Protein AF-A0AAW0BJR1-F1 (afdb_monomer_lite)

Foldseek 3Di:
DDDDDDDDDDDPDDDDPDDDPDPPPDPDDDPPVLVVVLVVQLVQCPLPVLLNLLSVLLVLLSVLLVVAPPCSVLSVVLSVLSSVLSVVLCVLPVDPVPQDPQLSVLSNQLSVLSVVVSVVSVVVRPDDDPVCVVCVVVVVVVSVVSSVSNVVSSVSNVVSSVVVVVVVVVVVVVVVVVVVVVVVVVD

Radius of gyration: 23.3 Å; chains: 1; bounding box: 54×54×77 Å

InterPro domains:
  IPR036537 Adaptor protein Cbl, N-terminal domain superfamily [G3DSA:1.20.930.20] (47-161)
  IPR059179 MLKL-like, MCAfunc domain [cd21037] (52-171)

pLDDT: mean 74.56, std 18.79, range [32.12, 93.38]

Structure (mmCIF, N/CA/C/O backbone):
data_AF-A0AAW0BJR1-F1
#
_entry.id   AF-A0AAW0BJR1-F1
#
loop_
_atom_site.group_PDB
_atom_site.id
_atom_site.type_symbol
_atom_site.label_atom_id
_atom_site.label_alt_id
_atom_site.label_comp_id
_atom_site.label_asym_id
_atom_site.label_entity_id
_atom_site.label_seq_id
_atom_site.pdbx_PDB_ins_code
_atom_site.Cartn_x
_atom_site.Cartn_y
_atom_site.Cartn_z
_atom_site.occupancy
_atom_site.B_iso_or_equiv
_atom_site.auth_seq_id
_atom_site.auth_comp_id
_atom_site.auth_asym_id
_atom_site.auth_atom_id
_atom_site.pdbx_PDB_model_num
ATOM 1 N N . ARG A 1 1 ? 3.677 -44.009 29.846 1.00 37.78 1 ARG A N 1
ATOM 2 C CA . ARG A 1 1 ? 4.486 -42.839 29.413 1.00 37.78 1 ARG A CA 1
ATOM 3 C C . ARG A 1 1 ? 4.242 -42.644 27.917 1.00 37.78 1 ARG A C 1
ATOM 5 O O . ARG A 1 1 ? 4.191 -43.660 27.237 1.00 37.78 1 ARG A O 1
ATOM 12 N N . PRO A 1 2 ? 3.932 -41.414 27.472 1.00 38.09 2 PRO A N 1
ATOM 13 C CA . PRO A 1 2 ? 3.056 -41.124 26.322 1.00 38.09 2 PRO A CA 1
ATOM 14 C C . PRO A 1 2 ? 3.773 -41.379 24.982 1.00 38.09 2 PRO A C 1
ATOM 16 O O . PRO A 1 2 ? 4.989 -41.242 24.936 1.00 38.09 2 PRO A O 1
ATOM 19 N N . LEU A 1 3 ? 3.162 -41.865 23.893 1.00 43.06 3 LEU A N 1
ATOM 20 C CA . LEU A 1 3 ? 1.843 -41.648 23.260 1.00 43.06 3 LEU A CA 1
ATOM 21 C C . LEU A 1 3 ? 1.788 -40.350 22.434 1.00 43.06 3 LEU A C 1
ATOM 23 O O . LEU A 1 3 ? 1.258 -39.340 22.881 1.00 43.06 3 LEU A O 1
ATOM 27 N N . PHE A 1 4 ? 2.309 -40.417 21.205 1.00 34.00 4 PHE A N 1
ATOM 28 C CA . PHE A 1 4 ? 1.942 -39.510 20.115 1.00 34.00 4 PHE A CA 1
ATOM 29 C C . PHE A 1 4 ? 1.353 -40.335 18.961 1.00 34.00 4 PHE A C 1
ATOM 31 O O . PHE A 1 4 ? 2.092 -41.060 18.293 1.00 34.00 4 PHE A O 1
ATOM 38 N N . PRO A 1 5 ? 0.030 -40.281 18.736 1.00 41.94 5 PRO A N 1
ATOM 39 C CA . PRO A 1 5 ? -0.590 -40.887 17.568 1.00 41.94 5 PRO A CA 1
ATOM 40 C C . PRO A 1 5 ? -0.385 -40.008 16.326 1.00 41.94 5 PRO A C 1
ATOM 42 O O . PRO A 1 5 ? -0.609 -38.799 16.342 1.00 41.94 5 PRO A O 1
ATOM 45 N N . THR A 1 6 ? 0.012 -40.644 15.225 1.00 47.06 6 THR A N 1
ATOM 46 C CA . THR A 1 6 ? 0.078 -40.063 13.883 1.00 47.06 6 THR A CA 1
ATOM 47 C C . THR A 1 6 ? -1.333 -39.813 13.348 1.00 47.06 6 THR A C 1
ATOM 49 O O . THR A 1 6 ? -2.043 -40.734 12.940 1.00 47.06 6 THR A O 1
ATOM 52 N N . ALA A 1 7 ? -1.763 -38.552 13.329 1.00 37.00 7 ALA A N 1
ATOM 53 C CA . ALA A 1 7 ? -3.015 -38.170 12.687 1.00 37.00 7 ALA A CA 1
ATOM 54 C C . ALA A 1 7 ? -2.824 -38.099 11.161 1.00 37.00 7 ALA A C 1
ATOM 56 O O . ALA A 1 7 ? -2.207 -37.177 10.631 1.00 37.00 7 ALA A O 1
ATOM 57 N N . LYS A 1 8 ? -3.367 -39.091 10.446 1.00 38.12 8 LYS A N 1
ATOM 58 C CA . LYS A 1 8 ? -3.521 -39.072 8.985 1.00 38.12 8 LYS A CA 1
ATOM 59 C C . LYS A 1 8 ? -4.637 -38.092 8.613 1.00 38.12 8 LYS A C 1
ATOM 61 O O . LYS A 1 8 ? -5.807 -38.371 8.865 1.00 38.12 8 LYS A O 1
ATOM 66 N N . ILE A 1 9 ? -4.293 -36.974 7.981 1.00 34.22 9 ILE A N 1
ATOM 67 C CA . ILE A 1 9 ? -5.278 -36.046 7.415 1.00 34.22 9 ILE A CA 1
ATOM 68 C C . ILE A 1 9 ? -5.735 -36.609 6.061 1.00 34.22 9 ILE A C 1
ATOM 70 O O . ILE A 1 9 ? -4.981 -36.625 5.092 1.00 34.22 9 ILE A O 1
ATOM 74 N N . LYS A 1 10 ? -6.976 -37.107 5.996 1.00 35.72 10 LYS A N 1
ATOM 75 C CA . LYS A 1 10 ? -7.659 -37.424 4.733 1.00 35.72 10 LYS A CA 1
ATOM 76 C C . LYS A 1 10 ? -8.103 -36.114 4.079 1.00 35.72 10 LYS A C 1
ATOM 78 O O . LYS A 1 10 ? -9.076 -35.510 4.523 1.00 35.72 10 LYS A O 1
ATOM 83 N N . LEU A 1 11 ? -7.428 -35.701 3.009 1.00 32.38 11 LEU A N 1
ATOM 84 C CA . LEU A 1 11 ? -7.925 -34.656 2.113 1.00 32.38 11 LEU A CA 1
ATOM 85 C C . LEU A 1 11 ? -9.056 -35.247 1.263 1.00 32.38 11 LEU A C 1
ATOM 87 O O . LEU A 1 11 ? -8.823 -36.060 0.372 1.00 32.38 11 LEU A O 1
ATOM 91 N N . LYS A 1 12 ? -10.298 -34.875 1.578 1.00 33.12 12 LYS A N 1
ATOM 92 C CA . LYS A 1 12 ? -11.452 -35.110 0.708 1.00 33.12 12 LYS A CA 1
ATOM 93 C C . LYS A 1 12 ? -11.613 -33.870 -0.167 1.00 33.12 12 LYS A C 1
ATOM 95 O O . LYS A 1 12 ? -12.183 -32.871 0.259 1.00 33.12 12 LYS A O 1
ATOM 100 N N . THR A 1 13 ? -11.056 -33.924 -1.370 1.00 35.62 13 THR A N 1
ATOM 101 C CA . THR A 1 13 ? -11.212 -32.877 -2.379 1.00 35.62 13 THR A CA 1
ATOM 102 C C . THR A 1 13 ? -12.542 -33.090 -3.091 1.00 35.62 13 THR A C 1
ATOM 104 O O . THR A 1 13 ? -12.676 -33.979 -3.925 1.00 35.62 13 THR A O 1
ATOM 107 N N . THR A 1 14 ? -13.542 -32.281 -2.761 1.00 34.69 14 THR A N 1
ATOM 108 C CA . THR A 1 14 ? -14.699 -32.056 -3.634 1.00 34.69 14 THR A CA 1
ATOM 109 C C . THR A 1 14 ? -14.693 -30.581 -3.998 1.00 34.69 14 THR A C 1
ATOM 111 O O . THR A 1 14 ? -15.110 -29.741 -3.202 1.00 34.69 14 THR A O 1
ATOM 114 N N . LEU A 1 15 ? -14.133 -30.275 -5.173 1.00 34.03 15 LEU A N 1
ATOM 115 C CA . LEU A 1 15 ? -14.180 -28.949 -5.782 1.00 34.03 15 LEU A CA 1
ATOM 116 C C . LEU A 1 15 ? -15.640 -28.578 -6.081 1.00 34.03 15 LEU A C 1
ATOM 118 O O . LEU A 1 15 ? -16.317 -29.278 -6.829 1.00 34.03 15 LEU A O 1
ATOM 122 N N . ASN A 1 16 ? -16.089 -27.449 -5.538 1.00 33.28 16 ASN A N 1
ATOM 123 C CA . ASN A 1 16 ? -17.243 -26.699 -6.026 1.00 33.28 16 ASN A CA 1
ATOM 124 C C . ASN A 1 16 ? -16.719 -25.321 -6.488 1.00 33.28 16 ASN A C 1
ATOM 126 O O . ASN A 1 16 ? -16.032 -24.670 -5.698 1.00 33.28 16 ASN A O 1
ATOM 130 N N . PRO A 1 17 ? -16.966 -24.887 -7.739 1.00 40.06 17 PRO A N 1
ATOM 131 C CA . PRO A 1 17 ? -16.294 -23.726 -8.326 1.00 40.06 17 PRO A CA 1
ATOM 132 C C . PRO A 1 17 ? -16.953 -22.370 -8.023 1.00 40.06 17 PRO A C 1
ATOM 134 O O . PRO A 1 17 ? -16.520 -21.361 -8.571 1.00 40.06 17 PRO A O 1
ATOM 137 N N . ASN A 1 18 ? -17.962 -22.290 -7.153 1.00 34.75 18 ASN A N 1
ATOM 138 C CA . ASN A 1 18 ? -18.664 -21.030 -6.908 1.00 34.75 18 ASN A CA 1
ATOM 139 C C . ASN A 1 18 ? -18.314 -20.418 -5.546 1.00 34.75 18 ASN A C 1
ATOM 141 O O . ASN A 1 18 ? -18.801 -20.858 -4.511 1.00 34.75 18 ASN A O 1
ATOM 145 N N . PHE A 1 19 ? -17.488 -19.366 -5.603 1.00 43.62 19 PHE A N 1
ATOM 146 C CA . PHE A 1 19 ? -17.431 -18.238 -4.665 1.00 43.62 19 PHE A CA 1
ATOM 147 C C . PHE A 1 19 ? -17.454 -18.583 -3.165 1.00 43.62 19 PHE A C 1
ATOM 149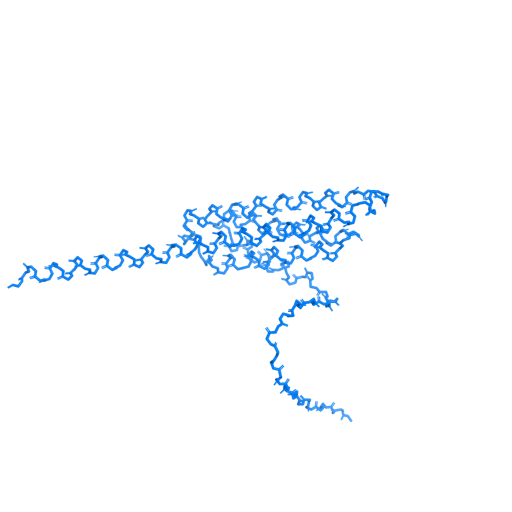 O O . PHE A 1 19 ? -18.502 -18.620 -2.524 1.00 43.62 19 PHE A O 1
ATOM 156 N N . LEU A 1 20 ? -16.269 -18.692 -2.560 1.00 32.12 20 LEU A N 1
ATOM 157 C CA . LEU A 1 20 ? -16.109 -18.610 -1.109 1.00 32.12 20 LEU A CA 1
ATOM 158 C C . LEU A 1 20 ? -15.222 -17.419 -0.757 1.00 32.12 20 LEU A C 1
ATOM 160 O O . LEU A 1 20 ? -13.997 -17.479 -0.803 1.00 32.12 20 LEU A O 1
ATOM 164 N N . THR A 1 21 ? -15.877 -16.323 -0.374 1.00 36.53 21 THR A N 1
ATOM 165 C CA . THR A 1 21 ? -15.300 -15.288 0.481 1.00 36.53 21 THR A CA 1
ATOM 166 C C . THR A 1 21 ? -14.853 -15.960 1.776 1.00 36.53 21 THR A C 1
ATOM 168 O O . THR A 1 21 ? -15.670 -16.250 2.650 1.00 36.53 21 THR A O 1
ATOM 171 N N . ILE A 1 22 ? -13.558 -16.242 1.902 1.00 37.34 22 ILE A N 1
ATOM 172 C CA . ILE A 1 22 ? -13.016 -16.810 3.132 1.00 37.34 22 ILE A CA 1
ATOM 173 C C . ILE A 1 22 ? -12.897 -15.680 4.158 1.00 37.34 22 ILE A C 1
ATOM 175 O O . ILE A 1 22 ? -11.913 -14.945 4.200 1.00 37.34 22 ILE A O 1
ATOM 179 N N . ARG A 1 23 ? -13.927 -15.520 4.995 1.00 37.88 23 ARG A N 1
ATOM 180 C CA . ARG A 1 23 ? -13.802 -14.787 6.259 1.00 37.88 23 ARG A CA 1
ATOM 181 C C . ARG A 1 23 ? -13.008 -15.659 7.226 1.00 37.88 23 ARG A C 1
ATOM 183 O O . ARG A 1 23 ? -13.569 -16.515 7.905 1.00 37.88 23 ARG A O 1
ATOM 190 N N . TYR A 1 24 ? -11.699 -15.440 7.283 1.00 37.47 24 TYR A N 1
ATOM 191 C CA . TYR A 1 24 ? -10.862 -16.000 8.336 1.00 37.47 24 TYR A CA 1
ATOM 192 C C . TYR A 1 24 ? -11.182 -15.293 9.653 1.00 37.47 24 TYR A C 1
ATOM 194 O O . TYR A 1 24 ? -10.699 -14.198 9.931 1.00 37.47 24 TYR A O 1
ATOM 202 N N . HIS A 1 25 ? -12.014 -15.927 10.476 1.00 36.59 25 HIS A N 1
ATOM 203 C CA . HIS A 1 25 ? -12.131 -15.573 11.881 1.00 36.59 25 HIS A CA 1
ATOM 204 C C . HIS A 1 25 ? -11.074 -16.356 12.665 1.00 36.59 25 HIS A C 1
ATOM 206 O O . HIS A 1 25 ? -11.350 -17.395 13.255 1.00 36.59 25 HIS A O 1
ATOM 212 N N . THR A 1 26 ? -9.833 -15.875 12.634 1.00 38.03 26 THR A N 1
ATOM 213 C CA . THR A 1 26 ? -8.778 -16.347 13.535 1.00 38.03 26 THR A CA 1
ATOM 214 C C . THR A 1 26 ? -8.407 -15.213 14.472 1.00 38.03 26 THR A C 1
ATOM 216 O O . THR A 1 26 ? -7.622 -14.325 14.144 1.00 38.03 26 THR A O 1
ATOM 219 N N . SER A 1 27 ? -9.006 -15.252 15.662 1.00 41.91 27 SER A N 1
ATOM 220 C CA . SER A 1 27 ? -8.513 -14.546 16.838 1.00 41.91 27 SER A CA 1
ATOM 221 C C . SER A 1 27 ? -7.209 -15.211 17.284 1.00 41.91 27 SER A C 1
ATOM 223 O O . SER A 1 27 ? -7.189 -15.998 18.224 1.00 41.91 27 SER A O 1
ATOM 225 N N . THR A 1 28 ? -6.118 -14.923 16.583 1.00 39.47 28 THR A N 1
ATOM 226 C CA . THR A 1 28 ? -4.766 -15.300 16.993 1.00 39.47 28 THR A CA 1
ATOM 227 C C . THR A 1 28 ? -3.873 -14.080 16.897 1.00 39.47 28 THR A C 1
ATOM 229 O O . THR A 1 28 ? -3.876 -13.340 15.918 1.00 39.47 28 THR A O 1
ATOM 232 N N . ILE A 1 29 ? -3.163 -13.849 17.987 1.00 47.41 29 ILE A N 1
ATOM 233 C CA . ILE A 1 29 ? -2.239 -12.756 18.248 1.00 47.41 29 ILE A CA 1
ATOM 234 C C . ILE A 1 29 ? -1.177 -12.733 17.130 1.00 47.41 29 ILE A C 1
ATOM 236 O O . ILE A 1 29 ? -0.244 -13.524 17.159 1.00 47.41 29 ILE A O 1
ATOM 240 N N . ILE A 1 30 ? -1.315 -11.837 16.142 1.00 53.91 30 ILE A N 1
ATOM 241 C CA . ILE A 1 30 ? -0.236 -11.479 15.198 1.00 53.91 30 ILE A CA 1
ATOM 242 C C . ILE A 1 30 ? 0.107 -9.975 15.313 1.00 53.91 30 ILE A C 1
ATOM 244 O O . ILE A 1 30 ? -0.226 -9.190 14.425 1.00 53.91 30 ILE A O 1
ATOM 248 N N . PRO A 1 31 ? 0.695 -9.509 16.432 1.00 59.81 31 PRO A N 1
ATOM 249 C CA . PRO A 1 31 ? 1.181 -8.140 16.551 1.00 59.81 31 PRO A CA 1
ATOM 250 C C . PRO A 1 31 ? 2.685 -7.985 16.298 1.00 59.81 31 PRO A C 1
ATOM 252 O O . PRO A 1 31 ? 3.065 -6.879 15.917 1.00 59.81 31 PRO A O 1
ATOM 255 N N . ASP A 1 32 ? 3.497 -9.031 16.500 1.00 62.19 32 ASP A N 1
ATOM 256 C CA . ASP A 1 32 ? 4.959 -8.890 16.595 1.00 62.19 32 ASP A CA 1
ATOM 257 C C . ASP A 1 32 ? 5.665 -9.217 15.281 1.00 62.19 32 ASP A C 1
ATOM 259 O O . ASP A 1 32 ? 6.449 -8.410 14.790 1.00 62.19 32 ASP A O 1
ATOM 263 N N . THR A 1 33 ? 5.309 -10.330 14.636 1.00 72.75 33 THR A N 1
ATOM 264 C CA . THR A 1 33 ? 5.913 -10.736 13.356 1.00 72.75 33 THR A CA 1
ATOM 265 C C . THR A 1 33 ? 5.673 -9.710 12.249 1.00 72.75 33 THR A C 1
ATOM 267 O O . THR A 1 33 ? 6.588 -9.403 11.491 1.00 72.75 33 THR A O 1
ATOM 270 N N . THR A 1 34 ? 4.478 -9.112 12.189 1.00 77.19 34 THR A N 1
ATOM 271 C CA . THR A 1 34 ? 4.162 -8.041 11.231 1.00 77.19 34 THR A CA 1
ATOM 272 C C . THR A 1 34 ? 5.018 -6.801 11.469 1.00 77.19 34 THR A C 1
ATOM 274 O O . THR A 1 34 ? 5.471 -6.168 10.522 1.00 77.19 34 THR A O 1
ATOM 277 N N . PHE A 1 35 ? 5.268 -6.446 12.731 1.00 79.81 35 PHE A N 1
ATOM 278 C CA . PHE A 1 35 ? 6.078 -5.275 13.052 1.00 79.81 35 PHE A CA 1
ATOM 279 C C . PHE A 1 35 ? 7.558 -5.522 12.745 1.00 79.81 35 PHE A C 1
ATOM 281 O O . PHE A 1 35 ? 8.218 -4.630 12.217 1.00 79.81 35 PHE A O 1
ATOM 288 N N . THR A 1 36 ? 8.053 -6.740 12.989 1.00 79.81 36 THR A N 1
ATOM 289 C CA . THR A 1 36 ? 9.391 -7.180 12.573 1.00 79.81 36 THR A CA 1
ATOM 290 C C . THR A 1 36 ? 9.545 -7.146 11.054 1.00 79.81 36 THR A C 1
ATOM 292 O O . THR A 1 36 ? 10.534 -6.610 10.564 1.00 79.81 36 THR A O 1
ATOM 295 N N . LEU A 1 37 ? 8.554 -7.634 10.299 1.00 82.19 37 LEU A N 1
ATOM 296 C CA . LEU A 1 37 ? 8.568 -7.577 8.834 1.00 82.19 37 LEU A CA 1
ATOM 297 C C . LEU A 1 37 ? 8.595 -6.129 8.335 1.00 82.19 37 LEU A C 1
ATOM 299 O O . LEU A 1 37 ? 9.429 -5.778 7.511 1.00 82.19 37 LEU A O 1
ATOM 303 N N . LEU A 1 38 ? 7.730 -5.265 8.872 1.00 82.94 38 LEU A N 1
ATOM 304 C CA . LEU A 1 38 ? 7.725 -3.841 8.531 1.00 82.94 38 LEU A CA 1
ATOM 305 C C . LEU A 1 38 ? 9.025 -3.140 8.953 1.00 82.94 38 LEU A C 1
ATOM 307 O O . LEU A 1 38 ? 9.406 -2.136 8.359 1.00 82.94 38 LEU A O 1
ATOM 311 N N . GLN A 1 39 ? 9.709 -3.612 9.994 1.00 82.75 39 GLN A N 1
ATOM 312 C CA . GLN A 1 39 ? 11.016 -3.089 10.382 1.00 82.75 39 GLN A CA 1
ATOM 313 C C . GLN A 1 39 ? 12.092 -3.477 9.367 1.00 82.75 39 GLN A C 1
ATOM 315 O O . GLN A 1 39 ? 12.745 -2.584 8.836 1.00 82.75 39 GLN A O 1
ATOM 320 N N . ALA A 1 40 ? 12.183 -4.760 9.019 1.00 80.62 40 ALA A N 1
ATOM 321 C CA . ALA A 1 40 ? 13.096 -5.245 7.988 1.00 80.62 40 ALA A CA 1
ATOM 322 C C . ALA A 1 40 ? 12.841 -4.563 6.631 1.00 80.62 40 ALA A C 1
ATOM 324 O O . ALA A 1 40 ? 13.775 -4.102 5.979 1.00 80.62 40 ALA A O 1
ATOM 325 N N . LEU A 1 41 ? 11.569 -4.405 6.244 1.00 80.56 41 LEU A N 1
ATOM 326 C CA . LEU A 1 41 ? 11.184 -3.678 5.033 1.00 80.56 41 LEU A CA 1
ATOM 327 C C . LEU A 1 41 ? 11.635 -2.216 5.079 1.00 80.56 41 LEU A C 1
ATOM 329 O O . LEU A 1 41 ? 12.168 -1.716 4.095 1.00 80.56 41 LEU A O 1
ATOM 333 N N . SER A 1 42 ? 11.470 -1.538 6.218 1.00 83.00 42 SER A N 1
ATOM 334 C CA . SER A 1 42 ? 11.919 -0.151 6.378 1.00 83.00 42 SER A CA 1
ATOM 335 C C . SER A 1 42 ? 13.423 0.005 6.170 1.00 83.00 42 SER A C 1
ATOM 337 O O . SER A 1 42 ? 13.826 1.008 5.593 1.00 83.00 42 SER A O 1
ATOM 339 N N . GLU A 1 43 ? 14.222 -0.938 6.668 1.00 82.12 43 GLU A N 1
ATOM 340 C CA . GLU A 1 43 ? 15.686 -0.935 6.541 1.00 82.12 43 GLU A CA 1
ATOM 341 C C . GLU A 1 43 ? 16.105 -1.243 5.098 1.00 82.12 43 GLU A C 1
ATOM 343 O O . GLU A 1 43 ? 16.956 -0.563 4.534 1.00 82.12 43 GLU A O 1
ATOM 348 N N . SER A 1 44 ? 15.434 -2.198 4.444 1.00 75.50 44 SER A N 1
ATOM 349 C CA . SER A 1 44 ? 15.675 -2.504 3.025 1.00 75.50 44 SER A CA 1
ATOM 350 C C . SER A 1 44 ? 15.266 -1.367 2.076 1.00 75.50 44 SER A C 1
ATOM 352 O O . SER A 1 44 ? 15.841 -1.208 1.002 1.00 75.50 44 SER A O 1
ATOM 354 N N . ALA A 1 45 ? 14.295 -0.545 2.482 1.00 80.56 45 ALA A N 1
ATOM 355 C CA . ALA A 1 45 ? 13.754 0.553 1.690 1.00 80.56 45 ALA A CA 1
ATOM 356 C C . ALA A 1 45 ? 14.521 1.876 1.862 1.00 80.56 45 ALA A C 1
ATOM 358 O O . ALA A 1 45 ? 14.065 2.901 1.356 1.00 80.56 45 ALA A O 1
ATOM 359 N N . ASP A 1 46 ? 15.673 1.897 2.540 1.00 82.38 46 ASP A N 1
ATOM 360 C CA . ASP A 1 46 ? 16.444 3.130 2.766 1.00 82.38 46 ASP A CA 1
ATOM 361 C C . ASP A 1 46 ? 16.873 3.825 1.462 1.00 82.38 46 ASP A C 1
ATOM 363 O O . ASP A 1 46 ? 16.939 5.053 1.409 1.00 82.38 46 ASP A O 1
ATOM 367 N N . ALA A 1 47 ? 17.069 3.059 0.386 1.00 80.88 47 ALA A N 1
ATOM 368 C CA . ALA A 1 47 ? 17.355 3.579 -0.953 1.00 80.88 47 ALA A CA 1
ATOM 369 C C . ALA A 1 47 ? 16.096 3.973 -1.759 1.00 80.88 47 ALA A C 1
ATOM 371 O O . ALA A 1 47 ? 16.212 4.513 -2.858 1.00 80.88 47 ALA A O 1
ATOM 372 N N . CYS A 1 48 ? 14.889 3.726 -1.236 1.00 81.06 48 CYS A N 1
ATOM 373 C CA . CYS A 1 48 ? 13.609 4.054 -1.867 1.00 81.06 48 CYS A CA 1
ATOM 374 C C . CYS A 1 48 ? 12.715 4.854 -0.895 1.00 81.06 48 CYS A C 1
ATOM 376 O O . CYS A 1 48 ? 11.842 4.285 -0.226 1.00 81.06 48 CYS A O 1
ATOM 378 N N . PRO A 1 49 ? 12.887 6.190 -0.819 1.00 86.00 49 PRO A N 1
ATOM 379 C CA . PRO A 1 49 ? 12.155 7.024 0.134 1.00 86.00 49 PRO A CA 1
ATOM 380 C C . PRO A 1 49 ? 10.622 6.861 0.096 1.00 86.00 49 PRO A C 1
ATOM 382 O O . PRO A 1 49 ? 10.019 6.783 1.172 1.00 86.00 49 PRO A O 1
ATOM 385 N N . PRO A 1 50 ? 9.962 6.728 -1.077 1.00 85.31 50 PRO A N 1
ATOM 386 C CA . PRO A 1 50 ? 8.515 6.508 -1.126 1.00 85.31 50 PRO A CA 1
ATOM 387 C C . PRO A 1 50 ? 8.069 5.192 -0.480 1.00 85.31 50 PRO A C 1
ATOM 389 O O . PRO A 1 50 ? 7.058 5.172 0.224 1.00 85.31 50 PRO A O 1
ATOM 392 N N . LEU A 1 51 ? 8.841 4.114 -0.654 1.00 87.81 51 LEU A N 1
ATOM 393 C CA . LEU A 1 51 ? 8.549 2.814 -0.048 1.00 87.81 51 LEU A CA 1
ATOM 394 C C . LEU A 1 51 ? 8.747 2.857 1.471 1.00 87.81 51 LEU A C 1
ATOM 396 O O . LEU A 1 51 ? 7.904 2.368 2.222 1.00 87.81 51 LEU A O 1
ATOM 400 N N . LYS A 1 52 ? 9.810 3.520 1.942 1.00 89.81 52 LYS A N 1
ATOM 401 C CA . LYS A 1 52 ? 10.043 3.745 3.376 1.00 89.81 52 LYS A CA 1
ATOM 402 C C . LYS A 1 52 ? 8.907 4.540 4.023 1.00 89.81 52 LYS A C 1
ATOM 404 O O . LYS A 1 52 ? 8.460 4.206 5.121 1.00 89.81 52 LYS A O 1
ATOM 409 N N . SER A 1 53 ? 8.399 5.560 3.333 1.00 91.62 53 SER A N 1
ATOM 410 C CA . SER A 1 53 ? 7.234 6.322 3.789 1.00 91.62 53 SER A CA 1
ATOM 411 C C . SER A 1 53 ? 5.980 5.441 3.879 1.00 91.62 53 SER A C 1
ATOM 413 O O . SER A 1 53 ? 5.325 5.424 4.923 1.00 91.62 53 SER A O 1
ATOM 415 N N . ALA A 1 54 ? 5.709 4.616 2.859 1.00 91.81 54 ALA A N 1
ATOM 416 C CA . ALA A 1 54 ? 4.597 3.661 2.878 1.00 91.81 54 ALA A CA 1
ATOM 417 C C . ALA A 1 54 ? 4.678 2.694 4.074 1.00 91.81 54 ALA A C 1
ATOM 419 O O . ALA A 1 54 ? 3.685 2.492 4.775 1.00 91.81 54 ALA A O 1
ATOM 420 N N . VAL A 1 55 ? 5.867 2.150 4.362 1.00 92.25 55 VAL A N 1
ATOM 421 C CA . VAL A 1 55 ? 6.118 1.304 5.544 1.00 92.25 55 VAL A CA 1
ATOM 422 C C . VAL A 1 55 ? 5.759 2.036 6.838 1.00 92.25 55 VAL A C 1
ATOM 424 O O . VAL A 1 55 ? 5.080 1.473 7.702 1.00 92.25 55 VAL A O 1
ATOM 427 N N . GLY A 1 56 ? 6.176 3.298 6.971 1.00 90.56 56 GLY A N 1
ATOM 428 C CA . GLY A 1 56 ? 5.817 4.150 8.105 1.00 90.56 56 GLY A CA 1
ATOM 429 C C . GLY A 1 56 ? 4.303 4.310 8.263 1.00 90.56 56 GLY A C 1
ATOM 430 O O . GLY A 1 56 ? 3.774 4.113 9.362 1.00 90.56 56 GLY A O 1
ATOM 431 N N . CYS A 1 57 ? 3.587 4.574 7.166 1.00 91.38 57 CYS A N 1
ATOM 432 C CA . CYS A 1 57 ? 2.129 4.678 7.178 1.00 91.38 57 CYS A CA 1
ATOM 433 C C . CYS A 1 57 ? 1.467 3.363 7.615 1.00 91.38 57 CYS A C 1
ATOM 435 O O . CYS A 1 57 ? 0.600 3.377 8.488 1.00 91.38 57 CYS A O 1
ATOM 437 N N . VAL A 1 58 ? 1.906 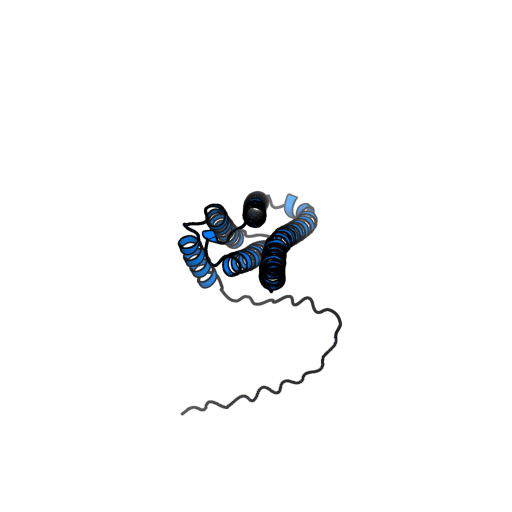2.211 7.096 1.00 92.56 58 VAL A N 1
ATOM 438 C CA . VAL A 1 58 ? 1.352 0.903 7.494 1.00 92.56 58 VAL A CA 1
ATOM 439 C C . V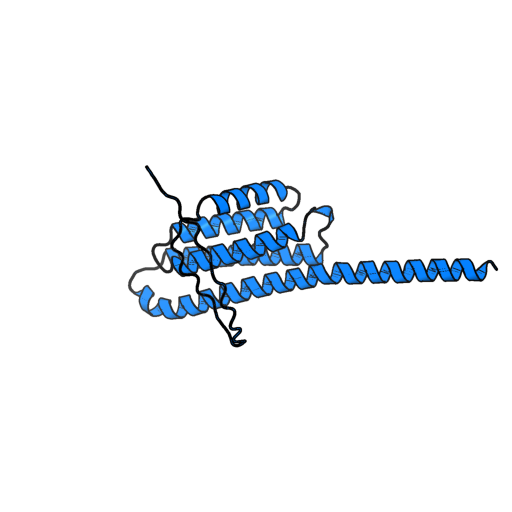AL A 1 58 ? 1.604 0.607 8.979 1.00 92.56 58 VAL A C 1
ATOM 441 O O . VAL A 1 58 ? 0.689 0.152 9.671 1.00 92.56 58 VAL A O 1
ATOM 444 N N . LYS A 1 59 ? 2.788 0.928 9.524 1.00 91.88 59 LYS A N 1
ATOM 445 C CA . LYS A 1 59 ? 3.056 0.817 10.976 1.00 91.88 59 LYS A CA 1
ATOM 446 C C . LYS A 1 59 ? 2.097 1.683 11.803 1.00 91.88 59 LYS A C 1
ATOM 448 O O . LYS A 1 59 ? 1.599 1.239 12.845 1.00 91.88 59 LYS A O 1
ATOM 453 N N . ALA A 1 60 ? 1.813 2.901 11.342 1.00 89.69 60 ALA A N 1
ATOM 454 C CA . ALA A 1 60 ? 0.858 3.791 11.994 1.00 89.69 60 ALA A CA 1
ATOM 455 C C . ALA A 1 60 ? -0.570 3.220 11.951 1.00 89.69 60 ALA A C 1
ATOM 457 O O . ALA A 1 60 ? -1.232 3.180 12.988 1.00 89.69 60 ALA A O 1
ATOM 458 N N . LEU A 1 61 ? -1.007 2.673 10.810 1.00 89.75 61 LEU A N 1
ATOM 459 C CA . LEU A 1 61 ? -2.312 2.011 10.672 1.00 89.75 61 LEU A CA 1
ATOM 460 C C . LEU A 1 61 ? -2.471 0.838 11.643 1.00 89.75 61 LEU A C 1
ATOM 462 O O . LEU A 1 61 ? -3.492 0.739 12.322 1.00 89.75 61 LEU A O 1
ATOM 466 N N . TRP A 1 62 ? -1.453 -0.015 11.784 1.00 90.62 62 TRP A N 1
ATOM 467 C CA . TRP A 1 62 ? -1.465 -1.099 12.773 1.00 90.62 62 TRP A CA 1
ATOM 468 C C . TRP A 1 62 ? -1.567 -0.5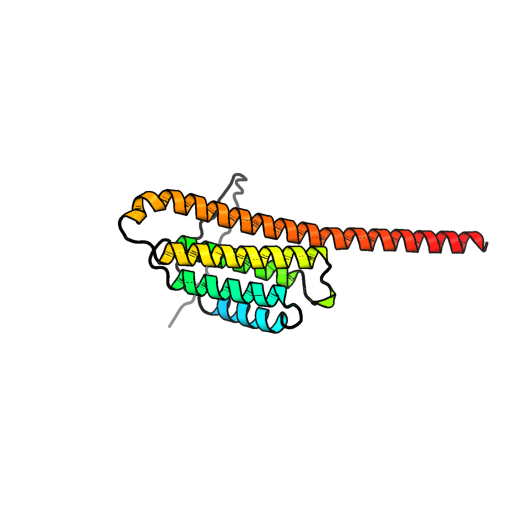85 14.209 1.00 90.62 62 TRP A C 1
ATOM 470 O O . TRP A 1 62 ? -2.277 -1.164 15.035 1.00 90.62 62 TRP A O 1
ATOM 480 N N . THR A 1 63 ? -0.866 0.504 14.515 1.00 90.00 63 THR A N 1
ATOM 481 C CA . THR A 1 63 ? -0.903 1.132 15.840 1.00 90.00 63 THR A CA 1
ATOM 482 C C . THR A 1 63 ? -2.288 1.698 16.140 1.00 90.00 63 THR A C 1
ATOM 484 O O . THR A 1 63 ? -2.826 1.452 17.222 1.00 90.00 63 THR A O 1
ATOM 487 N N . LEU A 1 64 ? -2.895 2.392 15.176 1.00 86.69 64 LEU A N 1
ATOM 488 C CA . LEU A 1 64 ? -4.260 2.902 15.279 1.00 86.69 64 LEU A CA 1
ATOM 489 C C . LEU A 1 64 ? -5.254 1.758 15.439 1.00 86.69 64 LEU A C 1
ATOM 491 O O . LEU A 1 64 ? -5.975 1.731 16.429 1.00 86.69 64 LEU A O 1
ATOM 495 N N . ALA A 1 65 ? -5.214 0.750 14.567 1.00 87.12 65 ALA A N 1
ATOM 496 C CA . ALA A 1 65 ? -6.106 -0.405 14.624 1.00 87.12 65 ALA A CA 1
ATOM 497 C C . ALA A 1 65 ? -6.062 -1.139 15.975 1.00 87.12 65 ALA A C 1
ATOM 499 O O . ALA A 1 65 ? -7.093 -1.589 16.477 1.00 87.12 65 ALA A O 1
ATOM 500 N N . LYS A 1 66 ? -4.883 -1.235 16.607 1.00 86.19 66 LYS A N 1
ATOM 501 C CA . LYS A 1 66 ? -4.740 -1.807 17.957 1.00 86.19 66 LYS A CA 1
ATOM 502 C C . LYS A 1 66 ? -5.370 -0.926 19.043 1.00 86.19 66 LYS A C 1
ATOM 504 O O . LYS A 1 66 ? -5.898 -1.471 20.014 1.00 86.19 66 LYS A O 1
ATOM 509 N N . ARG A 1 67 ? -5.304 0.402 18.895 1.00 83.25 67 ARG A N 1
ATOM 510 C CA . ARG A 1 67 ? -5.839 1.394 19.846 1.00 83.25 67 ARG A CA 1
ATOM 511 C C . ARG A 1 67 ? -7.344 1.616 19.694 1.00 83.25 67 ARG A C 1
ATOM 513 O O . ARG A 1 67 ? -8.001 1.955 20.679 1.00 83.25 67 ARG A O 1
ATOM 520 N N . THR A 1 68 ? -7.905 1.408 18.504 1.00 77.81 68 THR A N 1
ATOM 521 C CA . THR A 1 68 ? -9.328 1.639 18.257 1.00 77.81 68 THR A CA 1
ATOM 522 C C . THR A 1 68 ? -10.181 0.630 19.026 1.00 77.81 68 THR A C 1
ATOM 524 O O . THR A 1 68 ? -10.060 -0.587 18.874 1.00 77.81 68 THR A O 1
ATOM 527 N N . LYS A 1 69 ? -11.083 1.138 19.873 1.00 76.94 69 LYS A N 1
ATOM 528 C CA . LYS A 1 69 ? -12.035 0.314 20.642 1.00 76.94 69 LYS A CA 1
ATOM 529 C C . LYS A 1 69 ? -13.234 -0.138 19.800 1.00 76.94 69 LYS A C 1
ATOM 531 O O . LYS A 1 69 ? -13.930 -1.081 20.169 1.00 76.94 69 LYS A O 1
ATOM 536 N N . HIS A 1 70 ? -13.503 0.555 18.698 1.00 73.12 70 HIS A N 1
ATOM 537 C CA . HIS A 1 70 ? -14.676 0.383 17.838 1.00 73.12 70 HIS A CA 1
ATOM 538 C C . HIS A 1 70 ? -14.230 0.080 16.413 1.00 73.12 70 HIS A C 1
ATOM 540 O O . HIS A 1 70 ? -13.161 0.519 16.014 1.00 73.12 70 HIS A O 1
ATOM 546 N N . CYS A 1 71 ? -14.993 -0.727 15.671 1.00 76.12 71 CYS A N 1
ATOM 547 C CA . CYS A 1 71 ? -14.587 -1.190 14.334 1.00 76.12 71 CYS A CA 1
ATOM 548 C C . CYS A 1 71 ? -13.175 -1.812 14.314 1.00 76.12 71 CYS A C 1
ATOM 550 O O . CYS A 1 71 ? -12.472 -1.747 13.312 1.00 76.12 71 CYS A O 1
ATOM 552 N N . LYS A 1 72 ? -12.727 -2.398 15.438 1.00 82.94 72 LYS A N 1
ATOM 553 C CA . LYS A 1 72 ? -11.363 -2.926 15.582 1.00 82.94 72 LYS A CA 1
ATOM 554 C C . LYS A 1 72 ? -11.059 -3.993 14.534 1.00 82.94 72 LYS A C 1
ATOM 556 O O . LYS A 1 72 ? -9.957 -4.016 14.003 1.00 82.94 72 LYS A O 1
ATOM 561 N N . SER A 1 73 ? -12.034 -4.857 14.241 1.00 84.00 73 SER A N 1
ATOM 562 C CA . SER A 1 73 ? -11.903 -5.864 13.183 1.00 84.00 73 SER A CA 1
ATOM 563 C C . SER A 1 73 ? -11.628 -5.203 11.836 1.00 84.00 73 SER A C 1
ATOM 565 O O . SER A 1 73 ? -10.635 -5.524 11.200 1.00 84.00 73 SER A O 1
ATOM 567 N N . ASP A 1 74 ? -12.439 -4.216 11.458 1.00 84.75 74 ASP A N 1
ATOM 568 C CA . ASP A 1 74 ? -12.314 -3.537 10.169 1.00 84.75 74 ASP A CA 1
ATOM 569 C C . ASP A 1 74 ? -11.006 -2.743 10.057 1.00 84.75 74 ASP A C 1
ATOM 571 O O . ASP A 1 74 ? -10.326 -2.782 9.036 1.00 84.75 74 ASP A O 1
ATOM 575 N N . ALA A 1 75 ? -10.613 -2.060 11.134 1.00 85.56 75 ALA A N 1
ATOM 576 C CA . ALA A 1 75 ? -9.342 -1.350 11.223 1.00 85.56 75 ALA A CA 1
ATOM 577 C C . ALA A 1 75 ? -8.144 -2.304 11.072 1.00 85.56 75 ALA A C 1
ATOM 579 O O . ALA A 1 75 ? -7.167 -1.980 10.395 1.00 85.56 75 ALA A O 1
ATOM 580 N N . LEU A 1 76 ? -8.222 -3.495 11.677 1.00 88.38 76 LEU A N 1
ATOM 581 C CA . LEU A 1 76 ? -7.213 -4.542 11.515 1.00 88.38 76 LEU A CA 1
ATOM 582 C C . LEU A 1 76 ? -7.227 -5.135 10.104 1.00 88.38 76 LEU A C 1
ATOM 584 O O . LEU A 1 76 ? -6.162 -5.464 9.591 1.00 88.38 76 LEU A O 1
ATOM 588 N N . ASP A 1 77 ? -8.392 -5.261 9.473 1.00 89.44 77 ASP A N 1
ATOM 589 C CA . ASP A 1 77 ? -8.510 -5.746 8.097 1.00 89.44 77 ASP A CA 1
ATOM 590 C C . ASP A 1 77 ? -7.894 -4.754 7.102 1.00 89.44 77 ASP A C 1
ATOM 592 O O . ASP A 1 77 ? -7.161 -5.172 6.208 1.00 89.44 77 ASP A O 1
ATOM 596 N N . ILE A 1 78 ? -8.103 -3.446 7.294 1.00 89.50 78 ILE A N 1
ATOM 597 C CA . ILE A 1 78 ? -7.430 -2.394 6.516 1.00 89.50 78 ILE A CA 1
ATOM 598 C C . ILE A 1 78 ? -5.913 -2.470 6.719 1.00 89.50 78 ILE A C 1
ATOM 600 O O . ILE A 1 78 ? -5.171 -2.550 5.743 1.00 89.50 78 ILE A O 1
ATOM 604 N N . ALA A 1 79 ? -5.439 -2.502 7.970 1.00 90.31 79 ALA A N 1
ATOM 605 C CA . ALA A 1 79 ? -4.005 -2.563 8.264 1.00 90.31 79 ALA A CA 1
ATOM 606 C C . ALA A 1 79 ? -3.341 -3.826 7.682 1.00 90.31 79 ALA A C 1
ATOM 608 O O . ALA A 1 79 ? -2.231 -3.758 7.147 1.00 90.31 79 ALA A O 1
ATOM 609 N N . ARG A 1 80 ? -4.036 -4.970 7.737 1.00 91.69 80 ARG A N 1
ATOM 610 C CA . ARG A 1 80 ? -3.593 -6.225 7.119 1.00 91.69 80 ARG A CA 1
ATOM 611 C C . ARG A 1 80 ? -3.518 -6.096 5.605 1.00 91.69 80 ARG A C 1
ATOM 613 O O . ARG A 1 80 ? -2.475 -6.410 5.040 1.00 91.69 80 ARG A O 1
ATOM 620 N N . ARG A 1 81 ? -4.569 -5.580 4.962 1.00 92.75 81 ARG A N 1
ATOM 621 C CA . ARG A 1 81 ? -4.603 -5.423 3.504 1.00 92.75 81 ARG A CA 1
ATOM 622 C C . ARG A 1 81 ? -3.509 -4.482 3.004 1.00 92.75 81 ARG A C 1
ATOM 624 O O . ARG A 1 81 ? -2.829 -4.798 2.032 1.00 92.75 81 ARG A O 1
ATOM 631 N N . SER A 1 82 ? -3.292 -3.366 3.695 1.00 92.25 82 SER A N 1
ATOM 632 C CA . SER A 1 82 ? -2.201 -2.439 3.388 1.00 92.25 82 SER A CA 1
ATOM 633 C C . SER A 1 82 ? -0.829 -3.100 3.520 1.00 92.25 82 SER A C 1
ATOM 635 O O . SER A 1 82 ? 0.038 -2.868 2.682 1.00 92.25 82 SER A O 1
ATOM 637 N N . ASN A 1 83 ? -0.634 -3.946 4.538 1.00 93.38 83 ASN A N 1
ATOM 638 C CA . ASN A 1 83 ? 0.603 -4.706 4.711 1.00 93.38 83 ASN A CA 1
ATOM 639 C C . ASN A 1 83 ? 0.821 -5.723 3.583 1.00 93.38 83 ASN A C 1
ATOM 641 O O . ASN A 1 83 ? 1.916 -5.781 3.045 1.00 93.38 83 ASN A O 1
ATOM 645 N N . GLU A 1 84 ? -0.206 -6.484 3.199 1.00 91.50 84 GLU A N 1
ATOM 646 C CA . GLU A 1 84 ? -0.128 -7.432 2.075 1.00 91.50 84 GLU A CA 1
ATOM 647 C C . GLU A 1 84 ? 0.293 -6.740 0.773 1.00 91.50 84 GLU A C 1
ATOM 649 O O . GLU A 1 84 ? 1.203 -7.200 0.089 1.00 91.50 84 GLU A O 1
ATOM 654 N N . ILE A 1 85 ? -0.341 -5.609 0.445 1.00 91.88 85 ILE A N 1
ATOM 655 C CA . ILE A 1 85 ? -0.009 -4.834 -0.757 1.00 91.88 85 ILE A CA 1
ATOM 656 C C . ILE A 1 85 ? 1.429 -4.319 -0.688 1.00 91.88 85 ILE A C 1
ATOM 658 O O . ILE A 1 85 ? 2.168 -4.432 -1.662 1.00 91.88 85 ILE A O 1
ATOM 662 N N . LEU A 1 86 ? 1.837 -3.783 0.462 1.00 92.31 86 LEU A N 1
ATOM 663 C CA . LEU A 1 86 ? 3.187 -3.271 0.657 1.00 92.31 86 LEU A CA 1
ATOM 664 C C . LEU A 1 86 ? 4.249 -4.370 0.518 1.00 92.31 86 LEU A C 1
ATOM 666 O O . LEU A 1 86 ? 5.273 -4.134 -0.117 1.00 92.31 86 LEU A O 1
ATOM 670 N N . THR A 1 87 ? 4.002 -5.564 1.066 1.00 89.25 87 THR A N 1
ATOM 671 C CA . THR A 1 87 ? 4.884 -6.725 0.887 1.00 89.25 87 THR A CA 1
ATOM 672 C C . THR A 1 87 ? 4.994 -7.099 -0.589 1.00 89.25 87 THR A C 1
ATOM 674 O O . THR A 1 87 ? 6.103 -7.211 -1.093 1.00 89.25 87 THR A O 1
ATOM 677 N N . ASN A 1 88 ? 3.876 -7.166 -1.318 1.00 89.62 88 ASN A N 1
ATOM 678 C CA . ASN A 1 88 ? 3.905 -7.468 -2.752 1.00 89.62 88 ASN A CA 1
ATOM 679 C C . ASN A 1 88 ? 4.673 -6.412 -3.570 1.00 89.62 88 ASN A C 1
ATOM 681 O O . ASN A 1 88 ? 5.361 -6.753 -4.531 1.00 89.62 88 ASN A O 1
ATOM 685 N N . ILE A 1 89 ? 4.554 -5.127 -3.213 1.00 88.50 89 ILE A N 1
ATOM 686 C CA . ILE A 1 89 ? 5.327 -4.046 -3.845 1.00 88.50 89 ILE A CA 1
ATOM 687 C C . ILE A 1 89 ? 6.820 -4.231 -3.567 1.00 88.50 89 ILE A C 1
ATOM 689 O O . ILE A 1 89 ? 7.621 -4.119 -4.492 1.00 88.50 89 ILE A O 1
ATOM 693 N N . ALA A 1 90 ? 7.194 -4.517 -2.318 1.00 87.56 90 ALA A N 1
ATOM 694 C CA . ALA A 1 90 ? 8.586 -4.729 -1.935 1.00 87.56 90 ALA A CA 1
ATOM 695 C C . ALA A 1 90 ? 9.197 -5.950 -2.642 1.00 87.56 90 ALA A C 1
ATOM 697 O O . ALA A 1 90 ? 10.289 -5.849 -3.191 1.00 87.56 90 ALA A O 1
ATOM 698 N N . ASP A 1 91 ? 8.464 -7.061 -2.727 1.00 86.69 91 ASP A N 1
ATOM 699 C CA . ASP A 1 91 ? 8.910 -8.270 -3.429 1.00 86.69 91 ASP A CA 1
ATOM 700 C C . ASP A 1 91 ? 9.119 -8.021 -4.935 1.00 86.69 91 ASP A C 1
ATOM 702 O O . ASP A 1 91 ? 10.015 -8.592 -5.558 1.00 86.69 91 ASP A O 1
ATOM 706 N N . ALA A 1 92 ? 8.319 -7.132 -5.533 1.00 85.62 92 ALA A N 1
ATOM 707 C CA . ALA A 1 92 ? 8.459 -6.722 -6.930 1.00 85.62 92 ALA A CA 1
ATOM 708 C C . ALA A 1 92 ? 9.591 -5.700 -7.168 1.00 85.62 92 ALA A C 1
ATOM 710 O O . ALA A 1 92 ? 9.938 -5.424 -8.322 1.00 85.62 92 ALA A O 1
ATOM 711 N N . VAL A 1 93 ? 10.161 -5.131 -6.102 1.00 83.88 93 VAL A N 1
ATOM 712 C CA . VAL A 1 93 ? 11.218 -4.112 -6.138 1.00 83.88 93 VAL A CA 1
ATOM 713 C C . VAL A 1 93 ? 12.404 -4.578 -5.281 1.00 83.88 93 VAL A C 1
ATOM 715 O O . VAL A 1 93 ? 12.641 -4.047 -4.198 1.00 83.88 93 VAL A O 1
ATOM 718 N N . PRO A 1 94 ? 13.187 -5.564 -5.759 1.00 75.38 94 PRO A N 1
ATOM 719 C CA . PRO A 1 94 ? 14.322 -6.093 -5.001 1.00 75.38 94 PRO A CA 1
ATOM 720 C C . PRO A 1 94 ? 15.472 -5.083 -4.852 1.00 75.38 94 PRO A C 1
ATOM 722 O O . PRO A 1 94 ? 16.300 -5.220 -3.958 1.00 75.38 94 PRO A O 1
ATOM 725 N N . ASP A 1 95 ? 15.537 -4.077 -5.731 1.00 79.31 95 ASP A N 1
ATOM 726 C CA . ASP A 1 95 ? 16.520 -2.993 -5.686 1.00 79.31 95 ASP A CA 1
ATOM 727 C C . ASP A 1 95 ? 15.875 -1.679 -6.160 1.00 79.31 95 ASP A C 1
ATOM 729 O O . ASP A 1 95 ? 15.149 -1.649 -7.160 1.00 79.31 95 ASP A O 1
ATOM 733 N N . ALA A 1 96 ? 16.162 -0.577 -5.465 1.00 78.75 96 ALA A N 1
ATOM 734 C CA . ALA A 1 96 ? 15.693 0.764 -5.798 1.00 78.75 96 ALA A CA 1
ATOM 735 C C . ALA A 1 96 ? 16.110 1.205 -7.212 1.00 78.75 96 ALA A C 1
ATOM 737 O O . ALA A 1 96 ? 15.352 1.909 -7.879 1.00 78.75 96 ALA A O 1
ATOM 738 N N . SER A 1 97 ? 17.258 0.730 -7.716 1.00 79.44 97 SER A N 1
ATOM 739 C CA . SER A 1 97 ? 17.714 1.017 -9.088 1.00 79.44 97 SER A CA 1
ATOM 740 C C . SER A 1 97 ? 16.780 0.450 -10.169 1.00 79.44 97 SER A C 1
ATOM 742 O O . SER A 1 97 ? 16.800 0.872 -11.327 1.00 79.44 97 SER A O 1
ATOM 744 N N . THR A 1 98 ? 15.934 -0.515 -9.802 1.00 81.62 98 THR A N 1
ATOM 745 C CA . THR A 1 98 ? 15.040 -1.209 -10.729 1.00 81.62 98 THR A CA 1
ATOM 746 C C . THR A 1 98 ? 13.686 -0.522 -10.896 1.00 81.62 98 THR A C 1
ATOM 748 O O . THR A 1 98 ? 12.917 -0.909 -11.782 1.00 81.62 98 THR A O 1
ATOM 751 N N . ILE A 1 99 ? 13.400 0.506 -10.094 1.00 85.81 99 ILE A N 1
ATOM 752 C CA . ILE A 1 99 ? 12.127 1.225 -10.108 1.00 85.81 99 ILE A CA 1
ATOM 753 C C . ILE A 1 99 ? 12.061 2.119 -11.346 1.00 85.81 99 ILE A C 1
ATOM 755 O O . ILE A 1 99 ? 12.855 3.039 -11.524 1.00 85.81 99 ILE A O 1
ATOM 759 N N . SER A 1 100 ? 11.080 1.861 -12.209 1.00 86.56 100 SER A N 1
ATOM 760 C CA . SER A 1 100 ? 10.784 2.753 -13.332 1.00 86.56 100 SER A CA 1
ATOM 761 C C . SER A 1 100 ? 10.001 3.991 -12.862 1.00 86.56 100 SER A C 1
ATOM 763 O O . SER A 1 100 ? 9.291 3.906 -11.858 1.00 86.56 100 SER A O 1
ATOM 765 N N . PRO A 1 101 ? 10.044 5.127 -13.587 1.00 88.56 101 PRO A N 1
ATOM 766 C CA . PRO A 1 101 ? 9.268 6.310 -13.210 1.00 88.56 101 PRO A CA 1
ATOM 767 C C . PRO A 1 101 ? 7.756 6.048 -13.028 1.00 88.56 101 PRO A C 1
ATOM 769 O O . PRO A 1 101 ? 7.200 6.518 -12.036 1.00 88.56 101 PRO A O 1
ATOM 772 N N . PRO A 1 102 ? 7.079 5.244 -13.880 1.00 87.94 102 PRO A N 1
ATOM 773 C CA . PRO A 1 102 ? 5.682 4.869 -13.646 1.00 87.94 102 PRO A CA 1
ATOM 774 C C . PRO A 1 102 ? 5.470 4.059 -12.360 1.00 87.94 102 PRO A C 1
ATOM 776 O O . PRO A 1 102 ? 4.502 4.291 -11.641 1.00 87.94 102 PRO A O 1
ATOM 779 N N . MET A 1 103 ? 6.379 3.130 -12.034 1.00 88.25 103 MET A N 1
ATOM 780 C CA . MET A 1 103 ? 6.304 2.369 -10.779 1.00 88.25 103 MET A CA 1
ATOM 781 C C . MET A 1 103 ? 6.481 3.282 -9.568 1.00 88.25 103 MET A C 1
ATOM 783 O O . MET A 1 103 ? 5.722 3.166 -8.610 1.00 88.25 103 MET A O 1
ATOM 787 N N . LEU A 1 104 ? 7.448 4.205 -9.625 1.00 89.88 104 LEU A N 1
ATOM 788 C CA . LEU A 1 104 ? 7.687 5.188 -8.570 1.00 89.88 104 LEU A CA 1
ATOM 789 C C . LEU A 1 104 ? 6.427 6.018 -8.307 1.00 89.88 104 LEU A C 1
ATOM 791 O O . LEU A 1 104 ? 5.987 6.121 -7.166 1.00 89.88 104 LEU A O 1
ATOM 795 N N . GLN A 1 105 ? 5.795 6.520 -9.371 1.00 90.62 105 GLN A N 1
ATOM 796 C CA . GLN A 1 105 ? 4.558 7.289 -9.272 1.00 90.62 105 GLN A CA 1
ATOM 797 C C . GLN A 1 105 ? 3.413 6.473 -8.648 1.00 90.62 105 GLN A C 1
ATOM 799 O O . GLN A 1 105 ? 2.651 6.996 -7.833 1.00 90.62 105 GLN A O 1
ATOM 804 N N . SER A 1 106 ? 3.278 5.191 -9.000 1.00 91.25 106 SER A N 1
ATOM 805 C CA . SER A 1 106 ? 2.279 4.311 -8.382 1.00 91.25 106 SER A CA 1
ATOM 806 C C . SER A 1 106 ? 2.563 4.067 -6.893 1.00 91.25 106 SER A C 1
ATOM 808 O O . SER A 1 106 ? 1.626 4.073 -6.095 1.00 91.25 106 SER A O 1
ATOM 810 N N . ILE A 1 107 ? 3.834 3.921 -6.495 1.00 90.25 107 ILE A N 1
ATOM 811 C CA . ILE A 1 107 ? 4.231 3.806 -5.080 1.00 90.25 107 ILE A CA 1
ATOM 812 C C . ILE A 1 107 ? 3.894 5.099 -4.326 1.00 90.25 107 ILE A C 1
ATOM 814 O O . ILE A 1 107 ? 3.301 5.038 -3.254 1.00 90.25 107 ILE A O 1
ATOM 818 N N . GLU A 1 108 ? 4.191 6.271 -4.889 1.00 92.31 108 GLU A N 1
ATOM 819 C CA . GLU A 1 108 ? 3.855 7.562 -4.275 1.00 92.31 108 GLU A CA 1
ATOM 820 C C . GLU A 1 108 ? 2.343 7.736 -4.080 1.00 92.31 108 GLU A C 1
ATOM 822 O O . GLU A 1 108 ? 1.895 8.124 -3.000 1.00 92.31 108 GLU A O 1
ATOM 827 N N . ARG A 1 109 ? 1.533 7.387 -5.089 1.00 91.81 109 ARG A N 1
ATOM 828 C CA . ARG A 1 109 ? 0.064 7.406 -4.970 1.00 91.81 109 ARG A CA 1
ATOM 829 C C . ARG A 1 109 ? -0.433 6.457 -3.887 1.00 91.81 109 ARG A C 1
ATOM 831 O O . ARG A 1 109 ? -1.347 6.813 -3.145 1.00 91.81 109 ARG A O 1
ATOM 838 N N . PHE A 1 110 ? 0.162 5.271 -3.784 1.00 92.50 110 PHE A N 1
ATOM 839 C CA . PHE A 1 110 ? -0.155 4.327 -2.719 1.00 92.50 110 PHE A CA 1
ATOM 840 C C . PHE A 1 110 ? 0.191 4.902 -1.339 1.00 92.50 110 PHE A C 1
ATOM 842 O O . PHE A 1 110 ? -0.635 4.837 -0.432 1.00 92.50 110 PHE A O 1
ATOM 849 N N . THR A 1 111 ? 1.349 5.544 -1.184 1.00 92.44 111 THR A N 1
ATOM 850 C CA . THR A 1 111 ? 1.745 6.212 0.065 1.00 92.44 111 THR A CA 1
ATOM 851 C C . THR A 1 111 ? 0.767 7.316 0.465 1.00 92.44 111 THR A C 1
ATOM 853 O O . THR A 1 111 ? 0.329 7.351 1.614 1.00 92.44 111 THR A O 1
ATOM 856 N N . LEU A 1 112 ? 0.370 8.178 -0.476 1.00 92.12 112 LEU A N 1
ATOM 857 C CA . LEU A 1 112 ? -0.624 9.231 -0.232 1.00 92.12 112 LEU A CA 1
ATOM 858 C C . LEU A 1 112 ? -1.983 8.649 0.168 1.00 92.12 112 LEU A C 1
ATOM 860 O O . LEU A 1 112 ? -2.643 9.158 1.071 1.00 92.12 112 LEU A O 1
ATOM 864 N N . LEU A 1 113 ? -2.391 7.552 -0.472 1.00 92.75 113 LEU A N 1
ATOM 865 C CA . LEU A 1 113 ? -3.605 6.837 -0.103 1.00 92.75 113 LEU A CA 1
ATOM 866 C C . LEU A 1 113 ? -3.520 6.277 1.323 1.00 92.75 113 LEU A C 1
ATOM 868 O O . LEU A 1 113 ? -4.492 6.373 2.065 1.00 92.75 113 LEU A O 1
ATOM 872 N N . LEU A 1 114 ? -2.384 5.700 1.721 1.00 92.19 114 LEU A N 1
ATOM 873 C CA . LEU A 1 114 ? -2.198 5.199 3.084 1.00 92.19 114 LEU A CA 1
ATOM 874 C C . LEU A 1 114 ? -2.278 6.318 4.130 1.00 92.19 114 LEU A C 1
ATOM 876 O O . LEU A 1 114 ? -2.814 6.084 5.213 1.00 92.19 114 LEU A O 1
ATOM 880 N N . ASP A 1 115 ? -1.768 7.508 3.813 1.00 91.81 115 ASP A N 1
ATOM 881 C CA . ASP A 1 115 ? -1.858 8.680 4.687 1.00 91.81 115 ASP A CA 1
ATOM 882 C C . ASP A 1 115 ? -3.316 9.150 4.847 1.00 91.81 115 ASP A C 1
ATOM 884 O O . ASP A 1 115 ? -3.795 9.304 5.968 1.00 91.81 115 ASP A O 1
ATOM 888 N N . ASP A 1 116 ? -4.073 9.230 3.748 1.00 89.50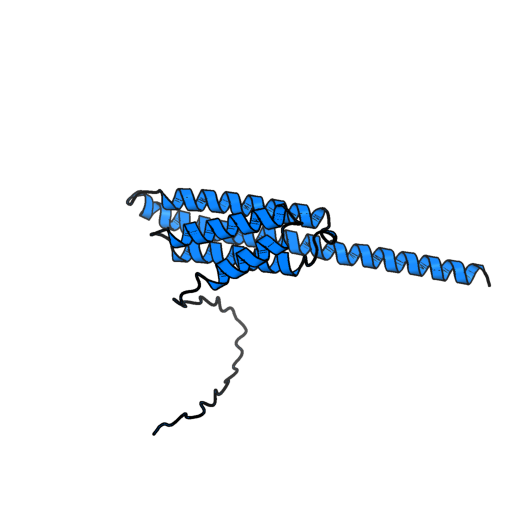 116 ASP A N 1
ATOM 889 C CA . ASP A 1 116 ? -5.509 9.559 3.762 1.00 89.50 116 ASP A CA 1
ATOM 890 C C . ASP A 1 116 ? -6.345 8.528 4.549 1.00 89.50 116 ASP A C 1
ATOM 892 O O . ASP A 1 116 ? -7.238 8.865 5.335 1.00 89.50 116 ASP A O 1
ATOM 896 N N . VAL A 1 117 ? -6.016 7.241 4.400 1.00 88.19 117 VAL A N 1
ATOM 897 C CA . VAL A 1 117 ? -6.625 6.161 5.190 1.00 88.19 117 VAL A CA 1
ATOM 898 C C . VAL A 1 117 ? -6.287 6.308 6.672 1.00 88.19 117 VAL A C 1
ATOM 900 O O . VAL A 1 117 ? -7.165 6.101 7.513 1.00 88.19 117 VAL A O 1
ATOM 903 N N . ARG A 1 118 ? -5.047 6.689 7.008 1.00 88.56 118 ARG A N 1
ATOM 904 C CA . ARG A 1 118 ? -4.632 6.936 8.395 1.00 88.56 118 ARG A CA 1
ATOM 905 C C . ARG A 1 118 ? -5.470 8.049 9.012 1.00 88.56 118 ARG A C 1
ATOM 907 O O . ARG A 1 118 ? -6.062 7.819 10.064 1.00 88.56 118 ARG A O 1
ATOM 914 N N . SER A 1 119 ? -5.578 9.192 8.340 1.00 87.12 119 SER A N 1
ATOM 915 C CA . SER A 1 119 ? -6.389 10.324 8.801 1.00 87.12 119 SER A CA 1
ATOM 916 C C . SER A 1 119 ? -7.857 9.937 8.983 1.00 87.12 119 SER A C 1
ATOM 918 O O . SER A 1 119 ? -8.436 10.174 10.039 1.00 87.12 119 SER A O 1
ATOM 920 N N . SER A 1 120 ? -8.432 9.207 8.022 1.00 83.38 120 SER A N 1
ATOM 921 C CA . SER A 1 120 ? -9.803 8.693 8.140 1.00 83.38 120 SER A CA 1
ATOM 922 C C . SER A 1 120 ? -9.986 7.781 9.364 1.00 83.38 120 SER A C 1
ATOM 924 O O . SER A 1 120 ? -11.020 7.816 10.034 1.00 83.38 120 SER A O 1
ATOM 926 N N . MET A 1 121 ? -8.994 6.940 9.676 1.00 79.50 121 MET A N 1
ATOM 927 C CA . MET A 1 121 ? -9.023 6.059 10.848 1.00 79.50 121 MET A CA 1
ATOM 928 C C . MET A 1 121 ? -8.855 6.809 12.172 1.00 79.50 121 MET A C 1
ATOM 930 O O . MET A 1 121 ? -9.472 6.415 13.164 1.00 79.50 121 MET A O 1
ATOM 934 N N . GLU A 1 122 ? -8.055 7.873 12.197 1.00 84.19 122 GLU A N 1
ATOM 935 C CA . GLU A 1 122 ? -7.913 8.766 13.350 1.00 84.19 122 GLU A CA 1
ATOM 936 C C . GLU A 1 122 ? -9.236 9.474 13.658 1.00 84.19 122 GLU A C 1
ATOM 938 O O . GLU A 1 122 ? -9.698 9.425 14.800 1.00 84.19 122 GLU A O 1
ATOM 943 N N . ASP A 1 123 ? -9.911 10.008 12.639 1.00 79.00 123 ASP A N 1
ATOM 944 C CA . ASP A 1 123 ? -11.222 10.651 12.784 1.00 79.00 123 ASP A CA 1
ATOM 945 C C . ASP A 1 123 ? -12.284 9.673 13.310 1.00 79.00 123 ASP A C 1
ATOM 947 O O . ASP A 1 123 ? -13.051 9.977 14.231 1.00 79.00 123 ASP A O 1
ATOM 951 N N . MET A 1 124 ? -12.301 8.444 12.780 1.00 71.25 124 MET A N 1
ATOM 952 C CA . MET A 1 124 ? -13.189 7.387 13.274 1.00 71.25 124 MET A CA 1
ATOM 953 C C . MET A 1 124 ? -12.898 7.009 14.732 1.00 71.25 124 MET A C 1
ATOM 955 O O . MET A 1 124 ? -13.821 6.647 15.463 1.00 71.25 124 MET A O 1
ATOM 959 N N . ALA A 1 125 ? -11.643 7.089 15.180 1.00 73.00 125 ALA A N 1
ATOM 960 C CA . ALA A 1 125 ? -11.271 6.760 16.553 1.00 73.00 125 ALA A CA 1
ATOM 961 C C . ALA A 1 125 ? -11.729 7.817 17.577 1.00 73.00 125 ALA A C 1
ATOM 963 O O . ALA A 1 125 ? -11.900 7.473 18.748 1.00 73.00 125 ALA A O 1
ATOM 964 N N . GLN A 1 126 ? -11.955 9.064 17.148 1.00 74.25 126 GLN A N 1
ATOM 965 C CA . GLN A 1 126 ? -12.318 10.195 18.013 1.00 74.25 126 GLN A CA 1
ATOM 966 C C . GLN A 1 126 ? -13.836 10.426 18.164 1.00 74.25 126 GLN A C 1
ATOM 968 O O . GLN A 1 126 ? -14.250 11.269 18.956 1.00 74.25 126 GLN A O 1
ATOM 973 N N . THR A 1 127 ? -14.697 9.705 17.434 1.00 64.81 127 THR A N 1
ATOM 974 C CA . THR A 1 127 ? -16.143 10.012 17.383 1.00 64.81 127 THR A CA 1
ATOM 975 C C . THR A 1 127 ? -16.993 9.354 18.484 1.00 64.81 127 THR A C 1
ATOM 977 O O . THR A 1 127 ? -16.801 8.203 18.888 1.00 64.81 127 THR A O 1
ATOM 980 N N . ASP A 1 128 ? -17.978 10.120 18.971 1.00 59.47 128 ASP A N 1
ATOM 981 C CA . ASP A 1 128 ? -18.748 9.855 20.192 1.00 59.47 128 ASP A CA 1
ATOM 982 C C . ASP A 1 128 ? -19.888 8.814 20.034 1.00 59.47 128 ASP A C 1
ATOM 984 O O . ASP A 1 128 ? -20.284 8.423 18.931 1.00 59.47 128 ASP A O 1
ATOM 988 N N . ARG A 1 129 ? -20.445 8.335 21.158 1.00 54.94 129 ARG A N 1
ATOM 989 C CA . ARG A 1 129 ? -21.363 7.168 21.233 1.00 54.94 129 ARG A CA 1
ATOM 990 C C . ARG A 1 129 ? -22.660 7.265 20.411 1.00 54.94 129 ARG A C 1
ATOM 992 O O . ARG A 1 129 ? -23.133 6.224 19.959 1.00 54.94 129 ARG A O 1
ATOM 999 N N . LEU A 1 130 ? -23.226 8.456 20.207 1.00 46.56 130 LEU A N 1
ATOM 1000 C CA . LEU A 1 130 ? -24.528 8.640 19.534 1.00 46.56 130 LEU A CA 1
ATOM 1001 C C . LEU A 1 130 ? -24.414 8.847 18.017 1.00 46.56 130 LEU A C 1
ATOM 1003 O O . LEU A 1 130 ? -25.246 8.334 17.270 1.00 46.56 130 LEU A O 1
ATOM 1007 N N . SER A 1 131 ? -23.325 9.461 17.541 1.00 58.12 131 SER A N 1
ATOM 1008 C CA . SER A 1 131 ? -22.962 9.426 16.114 1.00 58.12 131 SER A CA 1
ATOM 1009 C C . SER A 1 131 ? -22.755 7.983 15.635 1.00 58.12 131 SER A C 1
ATOM 1011 O O . SER A 1 131 ? -22.999 7.647 14.481 1.00 58.12 131 SER A O 1
ATOM 1013 N N . ARG A 1 132 ? -22.368 7.081 16.539 1.00 57.31 132 ARG A N 1
ATOM 1014 C CA . ARG A 1 132 ? -21.936 5.719 16.226 1.00 57.31 132 ARG A CA 1
ATOM 1015 C C . ARG A 1 132 ? -22.957 4.833 15.500 1.00 57.31 132 ARG A C 1
ATOM 1017 O O . ARG A 1 132 ? -22.545 4.009 14.689 1.00 57.31 132 ARG A O 1
ATOM 1024 N N . LEU A 1 133 ? -24.260 4.987 15.759 1.00 52.06 133 LEU A N 1
ATOM 1025 C CA . LEU A 1 133 ? -25.302 4.190 15.086 1.00 52.06 133 LEU A CA 1
ATOM 1026 C C . LEU A 1 133 ? -25.552 4.663 13.646 1.00 52.06 133 LEU A C 1
ATOM 1028 O O . LEU A 1 133 ? -25.627 3.839 12.738 1.00 52.06 133 LEU A O 1
ATOM 1032 N N . LEU A 1 134 ? -25.597 5.979 13.417 1.00 53.47 134 LEU A N 1
ATOM 1033 C CA . LEU A 1 134 ? -25.678 6.567 12.071 1.00 53.47 134 LEU A CA 1
ATOM 1034 C C . LEU A 1 134 ? -24.385 6.341 11.275 1.00 53.47 134 LEU A C 1
ATOM 1036 O O . LEU A 1 134 ? -24.416 6.114 10.064 1.00 53.47 134 LEU A O 1
ATOM 1040 N N . HIS A 1 135 ? -23.246 6.346 11.965 1.00 58.69 135 HIS A N 1
ATOM 1041 C CA . HIS A 1 135 ? -21.948 6.092 11.368 1.00 58.69 135 HIS A CA 1
ATOM 1042 C C . HIS A 1 135 ? -21.687 4.613 11.084 1.00 58.69 135 HIS A C 1
ATOM 1044 O O . HIS A 1 135 ? -20.848 4.351 10.244 1.00 58.69 135 HIS A O 1
ATOM 1050 N N . LEU A 1 136 ? -22.396 3.636 11.663 1.00 59.88 136 LEU A N 1
ATOM 1051 C CA . LEU A 1 136 ? -22.096 2.215 11.417 1.00 59.88 136 LEU A CA 1
ATOM 1052 C C . LEU A 1 136 ? -22.203 1.844 9.923 1.00 59.88 136 LEU A C 1
ATOM 1054 O O . LEU A 1 136 ? -21.261 1.315 9.339 1.00 59.88 136 LEU A O 1
ATOM 1058 N N . ASN A 1 137 ? -23.311 2.226 9.278 1.00 61.56 137 ASN A N 1
ATOM 1059 C CA . ASN A 1 137 ? -23.529 1.993 7.844 1.00 61.56 137 ASN A CA 1
ATOM 1060 C C . ASN A 1 137 ? -22.627 2.871 6.960 1.00 61.56 137 ASN A C 1
ATOM 1062 O O . ASN A 1 137 ? -22.217 2.461 5.872 1.00 61.56 137 ASN A O 1
ATOM 1066 N N . ARG A 1 138 ? -22.315 4.095 7.410 1.00 67.38 138 ARG A N 1
ATOM 1067 C CA . ARG A 1 138 ? -21.399 5.005 6.704 1.00 67.38 138 ARG A CA 1
ATOM 1068 C C . ARG A 1 138 ? -19.958 4.496 6.770 1.00 67.38 138 ARG A C 1
ATOM 1070 O O . ARG A 1 138 ? -19.254 4.556 5.769 1.00 67.38 138 ARG A O 1
ATOM 1077 N N . ASN A 1 139 ? -19.567 3.938 7.909 1.00 70.62 139 ASN A N 1
ATOM 1078 C CA . ASN A 1 139 ? -18.263 3.352 8.166 1.00 70.62 139 ASN A CA 1
ATOM 1079 C C . ASN A 1 139 ? -18.098 2.070 7.355 1.00 70.62 139 ASN A C 1
ATOM 1081 O O . ASN A 1 139 ? -17.069 1.921 6.718 1.00 70.62 139 ASN A O 1
ATOM 1085 N N . GLU A 1 140 ? -19.111 1.197 7.267 1.00 77.00 140 GLU A N 1
ATOM 1086 C CA . GLU A 1 140 ? -19.021 0.004 6.411 1.00 77.00 140 GLU A CA 1
ATOM 1087 C C . GLU A 1 140 ? -18.784 0.378 4.936 1.00 77.00 140 GLU A C 1
ATOM 1089 O O . GLU A 1 140 ? -17.921 -0.201 4.273 1.00 77.00 140 GLU A O 1
ATOM 1094 N N . ARG A 1 141 ? -19.501 1.386 4.414 1.00 79.75 141 ARG A N 1
ATOM 1095 C CA . ARG A 1 141 ? -19.246 1.902 3.057 1.00 79.75 141 ARG A CA 1
ATOM 1096 C C . ARG A 1 141 ? -17.853 2.516 2.933 1.00 79.75 141 ARG A C 1
ATOM 1098 O O . ARG A 1 141 ? -17.177 2.239 1.948 1.00 79.75 141 ARG A O 1
ATOM 1105 N N . ALA A 1 142 ? -17.424 3.309 3.915 1.00 78.94 142 ALA A N 1
ATOM 1106 C CA . ALA A 1 142 ? -16.102 3.929 3.925 1.00 78.94 142 ALA A CA 1
ATOM 1107 C C . ALA A 1 142 ? -14.981 2.878 3.944 1.00 78.94 142 ALA A C 1
ATOM 1109 O O . ALA A 1 142 ? -14.043 2.976 3.164 1.00 78.94 142 ALA A O 1
ATOM 1110 N N . ILE A 1 143 ? -15.115 1.823 4.749 1.00 80.94 143 ILE A N 1
ATOM 1111 C CA . ILE A 1 143 ? -14.170 0.702 4.820 1.00 80.94 143 ILE A CA 1
ATOM 1112 C C . ILE A 1 143 ? -14.090 -0.021 3.473 1.00 80.94 143 ILE A C 1
ATOM 1114 O O . ILE A 1 143 ? -12.994 -0.233 2.957 1.00 80.94 143 ILE A O 1
ATOM 1118 N N . LYS A 1 144 ? -15.235 -0.349 2.859 1.00 86.31 144 LYS A N 1
ATOM 1119 C CA . LYS A 1 144 ? -15.263 -0.971 1.522 1.00 86.31 144 LYS A CA 1
ATOM 1120 C C . LYS A 1 144 ? -14.626 -0.071 0.466 1.00 86.31 144 LYS A C 1
ATOM 1122 O O . LYS A 1 144 ? -13.892 -0.553 -0.392 1.00 86.31 144 LYS A O 1
ATOM 1127 N N . GLN A 1 145 ? -14.875 1.234 0.538 1.00 88.19 145 GLN A N 1
ATOM 1128 C CA . GLN A 1 145 ? -14.270 2.210 -0.364 1.00 88.19 145 GLN A CA 1
ATOM 1129 C C . GLN A 1 145 ? -12.752 2.296 -0.164 1.00 88.19 145 GLN A C 1
ATOM 1131 O O . GLN A 1 145 ? -12.020 2.341 -1.148 1.00 88.19 145 GLN A O 1
ATOM 1136 N N . ILE A 1 146 ? -12.269 2.272 1.081 1.00 86.69 146 ILE A N 1
ATOM 1137 C CA . ILE A 1 146 ? -10.839 2.230 1.405 1.00 86.69 146 ILE A CA 1
ATOM 1138 C C . ILE A 1 146 ? -10.195 0.973 0.816 1.00 86.69 146 ILE A C 1
ATOM 1140 O O . ILE A 1 146 ? -9.200 1.084 0.104 1.00 86.69 146 ILE A O 1
ATOM 1144 N N . GLN A 1 147 ? -10.782 -0.205 1.041 1.00 88.06 147 GLN A N 1
ATOM 1145 C CA . GLN A 1 147 ? -10.276 -1.464 0.483 1.00 88.06 147 GLN A CA 1
ATOM 1146 C C . GLN A 1 147 ? -10.224 -1.426 -1.049 1.00 88.06 147 GLN A C 1
ATOM 1148 O O . GLN A 1 147 ? -9.190 -1.739 -1.633 1.00 88.06 147 GLN A O 1
ATOM 1153 N N . ALA A 1 148 ? -11.286 -0.944 -1.700 1.00 90.62 148 ALA A N 1
ATOM 1154 C CA . ALA A 1 148 ? -11.315 -0.801 -3.153 1.00 90.62 148 ALA A CA 1
ATOM 1155 C C . ALA A 1 148 ? -10.242 0.173 -3.671 1.00 90.62 148 ALA A C 1
ATOM 1157 O O . ALA A 1 148 ? -9.623 -0.084 -4.701 1.00 90.62 148 ALA A O 1
ATOM 1158 N N . ARG A 1 149 ? -9.991 1.281 -2.960 1.00 91.75 149 ARG A N 1
ATOM 1159 C CA . ARG A 1 149 ? -8.927 2.235 -3.311 1.00 91.75 149 ARG A CA 1
ATOM 1160 C C . ARG A 1 149 ? -7.542 1.608 -3.172 1.00 91.75 149 ARG A C 1
ATOM 1162 O O . ARG A 1 149 ? -6.719 1.809 -4.059 1.00 91.75 149 ARG A O 1
ATOM 1169 N N . LEU A 1 150 ? -7.301 0.837 -2.109 1.00 90.62 150 LEU A N 1
ATOM 1170 C CA . LEU A 1 150 ? -6.043 0.108 -1.911 1.00 90.62 150 LEU A CA 1
ATOM 1171 C C . LEU A 1 150 ? -5.816 -0.897 -3.049 1.00 90.62 150 LEU A C 1
ATOM 1173 O O . LEU A 1 150 ? -4.743 -0.919 -3.649 1.00 90.62 150 LEU A O 1
ATOM 1177 N N . ASP A 1 151 ? -6.848 -1.659 -3.409 1.00 91.50 151 ASP A N 1
ATOM 1178 C CA . ASP A 1 151 ? -6.785 -2.626 -4.507 1.00 91.50 151 ASP A CA 1
ATOM 1179 C C . ASP A 1 151 ? -6.587 -1.960 -5.876 1.00 91.50 151 ASP A C 1
ATOM 1181 O O . ASP A 1 151 ? -5.914 -2.513 -6.745 1.00 91.50 151 ASP A O 1
ATOM 1185 N N . ASN A 1 152 ? -7.161 -0.775 -6.096 1.00 91.38 152 ASN A N 1
ATOM 1186 C CA . ASN A 1 152 ? -6.942 -0.003 -7.320 1.00 91.38 152 ASN A CA 1
ATOM 1187 C C . ASN A 1 152 ? -5.506 0.521 -7.401 1.00 91.38 152 ASN A C 1
ATOM 1189 O O . ASN A 1 152 ? -4.859 0.326 -8.422 1.00 91.38 152 ASN A O 1
ATOM 1193 N N . ALA A 1 153 ? -4.977 1.094 -6.317 1.00 89.94 153 ALA A N 1
ATOM 1194 C CA . ALA A 1 153 ? -3.588 1.550 -6.272 1.00 89.94 153 ALA A CA 1
ATOM 1195 C C . ALA A 1 153 ? -2.600 0.395 -6.511 1.00 89.94 153 ALA A C 1
ATOM 1197 O O . ALA A 1 153 ? -1.616 0.548 -7.234 1.00 89.94 153 ALA A O 1
ATOM 1198 N N . TYR A 1 154 ? -2.889 -0.789 -5.963 1.00 91.81 154 TYR A N 1
ATOM 1199 C CA . TYR A 1 154 ? -2.088 -1.977 -6.240 1.00 91.81 154 TYR A CA 1
ATOM 1200 C C . TYR A 1 154 ? -2.185 -2.424 -7.707 1.00 91.81 154 TYR A C 1
ATOM 1202 O O . TYR A 1 154 ? -1.172 -2.766 -8.313 1.00 91.81 154 TYR A O 1
ATOM 1210 N N . ARG A 1 155 ? -3.377 -2.379 -8.317 1.00 91.56 155 ARG A N 1
ATOM 1211 C CA . ARG A 1 155 ? -3.546 -2.660 -9.753 1.00 91.56 155 ARG A CA 1
ATOM 1212 C C . ARG A 1 155 ? -2.763 -1.686 -10.631 1.00 91.56 155 ARG A C 1
ATOM 1214 O O . ARG A 1 155 ? -2.108 -2.134 -11.568 1.00 91.56 155 ARG A O 1
ATOM 1221 N N . ASP A 1 156 ? -2.764 -0.399 -10.296 1.00 90.06 156 ASP A N 1
ATOM 1222 C CA . ASP A 1 156 ? -1.972 0.616 -10.999 1.00 90.06 156 ASP A CA 1
ATOM 1223 C C . ASP A 1 156 ? -0.468 0.325 -10.898 1.00 90.06 156 ASP A C 1
ATOM 1225 O O . ASP A 1 156 ? 0.273 0.485 -11.869 1.00 90.06 156 ASP A O 1
ATOM 1229 N N . PHE A 1 157 ? -0.003 -0.150 -9.739 1.00 90.75 157 PHE A N 1
ATOM 1230 C CA . PHE A 1 157 ? 1.377 -0.603 -9.572 1.00 90.75 157 PHE A CA 1
ATOM 1231 C C . PHE A 1 157 ? 1.699 -1.825 -10.445 1.00 90.75 157 PHE A C 1
ATOM 1233 O O . PHE A 1 157 ? 2.708 -1.813 -11.148 1.00 90.75 157 PHE A O 1
ATOM 1240 N N . VAL A 1 158 ? 0.843 -2.853 -10.451 1.00 90.19 158 VAL A N 1
ATOM 1241 C CA . VAL A 1 158 ? 1.031 -4.061 -11.279 1.00 90.19 158 VAL A CA 1
ATOM 1242 C C . VAL A 1 158 ? 1.041 -3.720 -12.775 1.00 90.19 158 VAL A C 1
ATOM 1244 O O . VAL A 1 158 ? 1.863 -4.240 -13.530 1.00 90.19 158 VAL A O 1
ATOM 1247 N N . ALA A 1 159 ? 0.171 -2.814 -13.221 1.00 88.44 159 ALA A N 1
ATOM 1248 C CA . ALA A 1 159 ? 0.170 -2.344 -14.604 1.00 88.44 159 ALA A CA 1
ATOM 1249 C C . ALA A 1 159 ? 1.482 -1.615 -14.948 1.00 88.44 159 ALA A C 1
ATOM 1251 O O . ALA A 1 159 ? 2.117 -1.910 -15.962 1.00 88.44 159 ALA A O 1
ATOM 1252 N N . ALA A 1 160 ? 1.938 -0.719 -14.066 1.00 86.38 160 ALA A N 1
ATOM 1253 C CA . ALA A 1 160 ? 3.194 0.006 -14.233 1.00 86.38 160 ALA A CA 1
ATOM 1254 C C . ALA A 1 160 ? 4.426 -0.918 -14.239 1.00 86.38 160 ALA A C 1
ATOM 1256 O O . ALA A 1 160 ? 5.376 -0.672 -14.986 1.00 86.38 160 ALA A O 1
ATOM 1257 N N . SER A 1 161 ? 4.423 -1.989 -13.439 1.00 83.69 161 SER A N 1
ATOM 1258 C CA . SER A 1 161 ? 5.517 -2.964 -13.414 1.00 83.69 161 SER A CA 1
ATOM 1259 C C . SER A 1 161 ? 5.523 -3.875 -14.646 1.00 83.69 161 SER A C 1
ATOM 1261 O O . SER A 1 161 ? 6.599 -4.234 -15.124 1.00 83.69 161 SER A O 1
ATOM 1263 N N . THR A 1 162 ? 4.354 -4.179 -15.217 1.00 82.12 162 THR A N 1
ATOM 1264 C CA . THR A 1 162 ? 4.229 -5.010 -16.429 1.00 82.12 162 THR A CA 1
ATOM 1265 C C . THR A 1 162 ? 4.708 -4.276 -17.684 1.00 82.12 162 THR A C 1
ATOM 1267 O O . THR A 1 162 ? 5.464 -4.850 -18.467 1.00 82.12 162 THR A O 1
ATOM 1270 N N . LEU A 1 163 ? 4.390 -2.981 -17.833 1.00 72.19 163 LEU A N 1
ATOM 1271 C CA . LEU A 1 163 ? 4.867 -2.149 -18.955 1.00 72.19 163 LEU A CA 1
ATOM 1272 C C . LEU A 1 163 ? 6.401 -2.178 -19.111 1.00 72.19 163 LEU A C 1
ATOM 1274 O O . LEU A 1 163 ? 6.934 -2.086 -20.216 1.00 72.19 163 LEU A O 1
ATOM 1278 N N . ARG A 1 164 ? 7.137 -2.355 -18.007 1.00 63.22 164 ARG A N 1
ATOM 1279 C CA . ARG A 1 164 ? 8.602 -2.476 -18.012 1.00 63.22 164 ARG A CA 1
ATOM 1280 C C . ARG A 1 164 ? 9.097 -3.728 -18.742 1.00 63.22 164 ARG A C 1
ATOM 1282 O O . ARG A 1 164 ? 10.170 -3.682 -19.347 1.00 63.22 164 ARG A O 1
ATOM 1289 N N . VAL A 1 165 ? 8.360 -4.836 -18.658 1.00 62.81 165 VAL A N 1
ATOM 1290 C CA . VAL A 1 165 ? 8.735 -6.108 -19.297 1.00 62.81 165 VAL A CA 1
ATOM 1291 C C . VAL A 1 165 ? 8.618 -5.976 -20.815 1.00 62.81 165 VAL A C 1
ATOM 1293 O O . VAL A 1 165 ? 9.552 -6.318 -21.539 1.00 62.81 165 VAL A O 1
ATOM 1296 N N . GLU A 1 166 ? 7.527 -5.377 -21.291 1.00 61.97 166 GLU A N 1
ATOM 1297 C CA . GLU A 1 166 ? 7.219 -5.256 -22.721 1.00 61.97 166 GLU A CA 1
ATOM 1298 C C . GLU A 1 166 ? 8.166 -4.292 -23.455 1.00 61.97 166 GLU A C 1
ATOM 1300 O O . GLU A 1 166 ? 8.643 -4.597 -24.553 1.00 61.97 166 GLU A O 1
ATOM 1305 N N . VAL A 1 167 ? 8.526 -3.160 -22.836 1.00 61.91 167 VAL A N 1
ATOM 1306 C CA . VAL A 1 167 ? 9.462 -2.191 -23.442 1.00 61.91 167 VAL A CA 1
ATOM 1307 C C . VAL A 1 167 ? 10.856 -2.797 -23.614 1.00 61.91 167 VAL A C 1
ATOM 1309 O O . VAL A 1 167 ? 11.455 -2.677 -24.684 1.00 61.91 167 VAL A O 1
ATOM 1312 N N . LYS A 1 168 ? 11.371 -3.496 -22.594 1.00 63.50 168 LYS A N 1
ATOM 1313 C CA . LYS A 1 168 ? 12.686 -4.152 -22.682 1.00 63.50 168 LYS A CA 1
ATOM 1314 C C . LYS A 1 168 ? 12.702 -5.277 -23.714 1.00 63.50 168 LYS A C 1
ATOM 1316 O O . LYS A 1 168 ? 13.691 -5.434 -24.425 1.00 63.50 168 LYS A O 1
ATOM 1321 N N . GLN A 1 169 ? 11.613 -6.036 -23.819 1.00 64.44 169 GLN A N 1
ATOM 1322 C CA . GLN A 1 169 ? 11.497 -7.103 -24.807 1.00 64.44 169 GLN A CA 1
ATOM 1323 C C . GLN A 1 169 ? 11.473 -6.548 -26.237 1.00 64.44 169 GLN A C 1
ATOM 1325 O O . GLN A 1 169 ? 12.172 -7.066 -27.103 1.00 64.44 169 GLN A O 1
ATOM 1330 N N . THR A 1 170 ? 10.750 -5.451 -26.471 1.00 70.56 170 THR A N 1
ATOM 1331 C CA . THR A 1 170 ? 10.687 -4.803 -27.792 1.00 70.56 170 THR A CA 1
ATOM 1332 C C . THR A 1 170 ? 12.052 -4.257 -28.221 1.00 70.56 170 THR A C 1
ATOM 1334 O O . THR A 1 170 ? 12.468 -4.461 -29.359 1.00 70.56 170 THR A O 1
ATOM 1337 N N . GLN A 1 171 ? 12.791 -3.629 -27.300 1.00 69.19 171 GLN A N 1
ATOM 1338 C CA . GLN A 1 171 ? 14.153 -3.147 -27.565 1.00 69.19 171 GLN A CA 1
ATOM 1339 C C . GLN A 1 171 ? 15.125 -4.286 -27.896 1.00 69.19 171 GLN A C 1
ATOM 1341 O O . GLN A 1 171 ? 15.942 -4.144 -28.802 1.00 69.19 171 GLN A O 1
ATOM 1346 N N . LEU A 1 172 ? 15.014 -5.429 -27.212 1.00 76.00 172 LEU A N 1
ATOM 1347 C CA . LEU A 1 172 ? 15.815 -6.618 -27.514 1.00 76.00 172 LEU A CA 1
ATOM 1348 C C . LEU A 1 172 ? 15.513 -7.185 -28.904 1.00 76.00 172 LEU A C 1
ATOM 1350 O O . LEU A 1 172 ? 16.439 -7.525 -29.635 1.00 76.00 172 LEU A O 1
ATOM 1354 N N . VAL A 1 173 ? 14.233 -7.269 -29.277 1.00 79.19 173 VAL A N 1
ATOM 1355 C CA . VAL A 1 173 ? 13.823 -7.749 -30.606 1.00 79.19 173 VAL A CA 1
ATOM 1356 C C . VAL A 1 173 ? 14.337 -6.816 -31.703 1.00 79.19 173 VAL A C 1
ATOM 1358 O O . VAL A 1 173 ? 14.867 -7.296 -32.703 1.00 79.19 173 VAL A O 1
ATOM 1361 N N . LEU A 1 174 ? 14.243 -5.498 -31.504 1.00 81.50 174 LEU A N 1
ATOM 1362 C CA . LEU A 1 174 ? 14.757 -4.510 -32.455 1.00 81.50 174 LEU A CA 1
ATOM 1363 C C . LEU A 1 174 ? 16.282 -4.583 -32.595 1.00 81.50 174 LEU A C 1
ATOM 1365 O O . LEU A 1 174 ? 16.776 -4.696 -33.713 1.00 81.50 174 LEU A O 1
ATOM 1369 N N . ALA A 1 175 ? 17.022 -4.622 -31.483 1.00 82.25 175 ALA A N 1
ATOM 1370 C CA . ALA A 1 175 ? 18.478 -4.759 -31.513 1.00 82.25 175 ALA A CA 1
ATOM 1371 C C . ALA A 1 175 ? 18.920 -6.063 -32.202 1.00 82.25 175 ALA A C 1
ATOM 1373 O O . ALA A 1 175 ? 19.892 -6.083 -32.953 1.00 82.25 175 ALA A O 1
ATOM 1374 N N . HIS A 1 176 ? 18.189 -7.163 -31.990 1.00 80.31 176 HIS A N 1
ATOM 1375 C CA . HIS A 1 176 ? 18.477 -8.424 -32.667 1.00 80.31 176 HIS A CA 1
ATOM 1376 C C . HIS A 1 176 ? 18.206 -8.345 -34.176 1.00 80.31 176 HIS A C 1
ATOM 1378 O O . HIS A 1 176 ? 19.009 -8.840 -34.966 1.00 80.31 176 HIS A O 1
ATOM 1384 N N . ALA A 1 177 ? 17.119 -7.687 -34.589 1.00 83.81 177 ALA A N 1
ATOM 1385 C CA . ALA A 1 177 ? 16.815 -7.469 -36.001 1.00 83.81 177 ALA A CA 1
ATOM 1386 C C . ALA A 1 177 ? 17.900 -6.627 -36.700 1.00 83.81 177 ALA A C 1
ATOM 1388 O O . ALA A 1 177 ? 18.321 -6.977 -37.801 1.00 83.81 177 ALA A O 1
ATOM 1389 N N . GLU A 1 178 ? 18.408 -5.574 -36.052 1.00 86.12 178 GLU A N 1
ATOM 1390 C CA . GLU A 1 178 ? 19.511 -4.753 -36.575 1.00 86.12 178 GLU A CA 1
ATOM 1391 C C . GLU A 1 178 ? 20.802 -5.564 -36.764 1.00 86.12 178 GLU A C 1
ATOM 1393 O O . GLU A 1 178 ? 21.455 -5.457 -37.804 1.00 86.12 178 GLU A O 1
ATOM 1398 N N . ILE A 1 179 ? 21.140 -6.436 -35.806 1.00 86.44 179 ILE A N 1
ATOM 1399 C CA . ILE A 1 179 ? 22.307 -7.323 -35.913 1.00 86.44 179 ILE A CA 1
ATOM 1400 C C . ILE A 1 179 ? 22.156 -8.275 -37.104 1.00 86.44 179 ILE A C 1
ATOM 1402 O O . ILE A 1 179 ? 23.071 -8.370 -37.922 1.00 86.44 179 ILE A O 1
ATOM 1406 N N . VAL A 1 180 ? 21.003 -8.935 -37.251 1.00 86.50 180 VAL A N 1
ATOM 1407 C CA . VAL A 1 180 ? 20.752 -9.866 -38.366 1.00 86.50 180 VAL A CA 1
ATOM 1408 C C . VAL A 1 180 ? 20.825 -9.153 -39.720 1.00 86.50 180 VAL A C 1
ATOM 1410 O O . VAL A 1 180 ? 21.431 -9.667 -40.660 1.00 86.50 180 VAL A O 1
ATOM 1413 N N . LEU A 1 181 ? 20.267 -7.944 -39.825 1.00 85.69 181 LEU A N 1
ATOM 1414 C CA . LEU A 1 181 ? 20.345 -7.145 -41.050 1.00 85.69 181 LEU A CA 1
ATOM 1415 C C . LEU A 1 181 ? 21.786 -6.719 -41.370 1.00 85.69 181 LEU A C 1
ATOM 1417 O O . LEU A 1 181 ? 22.188 -6.757 -42.531 1.00 85.69 181 LEU A O 1
ATOM 1421 N N . SER A 1 182 ? 22.583 -6.366 -40.356 1.00 83.56 182 SER A N 1
ATOM 1422 C CA . SER A 1 182 ? 23.994 -6.005 -40.545 1.00 83.56 182 SER A CA 1
ATOM 1423 C C . SER A 1 182 ? 24.853 -7.181 -41.020 1.00 83.56 182 SER A C 1
ATOM 1425 O O . SER A 1 182 ? 25.727 -6.992 -41.859 1.00 83.56 182 SER A O 1
ATOM 1427 N N . GLN A 1 183 ? 24.574 -8.401 -40.550 1.00 79.88 183 GLN A N 1
ATOM 1428 C CA . GLN A 1 183 ? 25.295 -9.607 -40.967 1.00 79.88 183 GLN A CA 1
ATOM 1429 C C . GLN A 1 183 ? 24.969 -10.006 -42.412 1.00 79.88 183 GLN A C 1
ATOM 1431 O O . GLN A 1 183 ? 25.862 -10.433 -43.140 1.00 79.88 183 GLN A O 1
ATOM 1436 N N . ASN A 1 184 ? 23.721 -9.815 -42.848 1.00 74.38 184 ASN A N 1
ATOM 1437 C CA . ASN A 1 184 ? 23.291 -10.151 -44.208 1.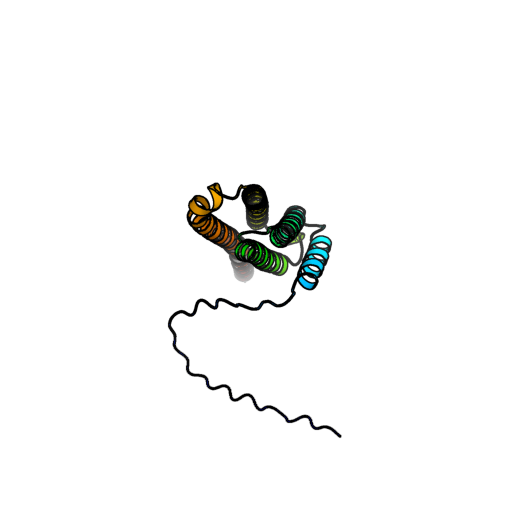00 74.38 184 ASN A CA 1
ATOM 1438 C C . ASN A 1 184 ? 23.766 -9.154 -45.279 1.00 74.38 184 ASN A C 1
ATOM 1440 O O . ASN A 1 184 ? 23.841 -9.524 -46.442 1.00 74.38 184 ASN A O 1
ATOM 1444 N N . ASN A 1 185 ? 24.099 -7.913 -44.910 1.00 72.81 185 ASN A N 1
ATOM 1445 C CA . ASN A 1 185 ? 24.617 -6.900 -45.844 1.00 72.81 185 ASN A CA 1
ATOM 1446 C C . ASN A 1 185 ? 26.142 -6.973 -46.070 1.00 72.81 185 ASN A C 1
ATOM 1448 O O . ASN A 1 185 ? 26.683 -6.150 -46.807 1.00 72.81 185 ASN A O 1
ATOM 1452 N N . ILE A 1 186 ? 26.843 -7.904 -45.414 1.00 59.66 186 ILE A N 1
ATOM 1453 C CA . ILE A 1 186 ? 28.305 -8.090 -45.524 1.00 59.66 186 ILE A CA 1
ATOM 1454 C C . ILE A 1 186 ? 28.655 -9.368 -46.330 1.00 59.66 186 ILE A C 1
ATOM 1456 O O . ILE A 1 186 ? 29.830 -9.628 -46.587 1.00 59.66 186 ILE A O 1
ATOM 1460 N N . ALA A 1 187 ? 27.653 -10.145 -46.762 1.00 50.41 187 ALA A N 1
ATOM 1461 C CA . ALA A 1 187 ? 27.798 -11.335 -47.610 1.00 50.41 187 ALA A CA 1
ATOM 1462 C C . ALA A 1 187 ? 27.496 -11.022 -49.084 1.00 50.41 187 ALA A C 1
ATOM 1464 O O . ALA A 1 187 ? 28.170 -11.626 -49.950 1.00 50.41 187 ALA A O 1
#

Organism: NCBI:txid2862362

Secondary structure (DSSP, 8-state):
-----------------S------------SHHHHHHHHHHHHHGGG-HHHHHHHHHHHHHHHHHHH-SSSHHHHHHHHHHHHHHHHHHHHH-SSGGG--HHHHHHHHHHHHHHHHHHHHHHHHHH--TTHHHHHHHHHHHHHHHHHHHHHHHHHHHHHHHHHHHHHHHHHHHHHHHHHHHHHHTT-

Sequence (187 aa):
RPLFPTAKIKLKTTLNPNFLTIRYHTSTIIPDTTFTLLQALSESADACPPLKSAVGCVKALWTLAKRTKHCKSDALDIARRSNEILTNIADAVPDASTISPPMLQSIERFTLLLDDVRSSMEDMAQTDRLSRLLHLNRNERAIKQIQARLDNAYRDFVAASTLRVEVKQTQLVLAHAEIVLSQNNIA